Protein AF-A0A3S4GVY4-F1 (afdb_monomer)

Mean predicted aligned error: 14.08 Å

Secondary structure (DSSP, 8-state):
------------------TTS--S--HHHHHHHHHHHHH-HHHHHHHHHHHHHHHHHHHH-SSS-HHHHHHHHHHHHHHHHT-----TTTSS----S--PPPP--S---HHHHHHHHHHHHHHHHHHHHHHHHHHHHHHHHH-----HHHHHHHHHHHHHHHHHTTPPP----HHHHHHHHHHHHHHHHTT-

Organism: Klebsiella pneumoniae (NCBI:txid573)

pLDDT: mean 73.95, std 16.32, range [29.91, 93.12]

Foldseek 3Di:
DDDDDDDDDDDDDDDDPPVVDDDDDDVVVVVVVVVVCVPCVPVVVLVVVLVVQQVVVCVPDVPDRSNVVSVVVSVVVCVVVVDDDDDPCNVDPPDDDQQDQDDCPDDPDPVVCVVCVVVVVVLLVVQLVVQVVLQVVVCVVPVDHDDSVVSSVVLVVVQVVCVRSVHDRDHDDSVVVVVVVVVVVVVVVVVD

Sequence (192 aa):
MVCAHGAPDALYSPGGDDRVRQRPRDPDFLCSGAAFLSRQPLIVGLFVLTLLIVLWAPRVIKAIPAPLIAIVALTLYTATTGQQLPTVGDEGSMSGGLPGFTALTVPLNLTTLQIIWPCALSIAFVGLMESLLTAKLVDDLTHTPSNKSRESAGLGIANILAGCYGGIAGCAMIGQTIVNVEMGRAAAASQR

Structure (mmCIF, N/CA/C/O backbone):
data_AF-A0A3S4GVY4-F1
#
_entry.id   AF-A0A3S4GVY4-F1
#
loop_
_atom_site.group_PDB
_atom_site.id
_atom_site.type_symbol
_atom_site.label_atom_id
_atom_site.label_alt_id
_atom_site.label_comp_id
_atom_site.label_asym_id
_atom_site.label_entity_id
_atom_site.label_seq_id
_atom_site.pdbx_PDB_ins_code
_atom_site.Cartn_x
_atom_site.Cartn_y
_atom_site.Cartn_z
_atom_site.occupancy
_atom_site.B_iso_or_equiv
_atom_site.auth_seq_id
_atom_site.auth_comp_id
_atom_site.auth_asym_id
_atom_site.auth_atom_id
_atom_site.pdbx_PDB_model_num
ATOM 1 N N . MET A 1 1 ? -18.287 4.658 40.851 1.00 32.38 1 MET A N 1
ATOM 2 C CA . MET A 1 1 ? -18.253 5.001 42.290 1.00 32.38 1 MET A CA 1
ATOM 3 C C . MET A 1 1 ? -16.904 4.530 42.820 1.00 32.38 1 MET A C 1
ATOM 5 O O . MET A 1 1 ? -16.690 3.332 42.764 1.00 32.38 1 MET A O 1
ATOM 9 N N . VAL A 1 2 ? -15.919 5.334 43.230 1.00 32.91 2 VAL A N 1
ATOM 10 C CA . VAL A 1 2 ? -15.600 6.790 43.202 1.00 32.91 2 VAL A CA 1
ATOM 11 C C . VAL A 1 2 ? -14.055 6.805 43.035 1.00 32.91 2 VAL A C 1
ATOM 13 O O . VAL A 1 2 ? -13.405 5.917 43.569 1.00 32.91 2 VAL A O 1
ATOM 16 N N . CYS A 1 3 ? -13.424 7.601 42.166 1.00 30.53 3 CYS A N 1
ATOM 17 C CA . CYS A 1 3 ? -13.205 9.040 42.337 1.00 30.53 3 CYS A CA 1
ATOM 18 C C . CYS A 1 3 ? -13.574 9.879 41.111 1.00 30.53 3 CYS A C 1
ATOM 20 O O . CYS A 1 3 ? -12.969 9.768 40.051 1.00 30.53 3 CYS A O 1
ATOM 22 N N . ALA A 1 4 ? -14.498 10.809 41.329 1.00 42.19 4 ALA A N 1
ATOM 23 C CA . ALA A 1 4 ? -14.449 12.130 40.720 1.00 42.19 4 ALA A CA 1
ATOM 24 C C . ALA A 1 4 ? -14.114 13.121 41.848 1.00 42.19 4 ALA A C 1
ATOM 26 O O . ALA A 1 4 ? -14.563 12.889 42.971 1.00 42.19 4 ALA A O 1
ATOM 27 N N . HIS A 1 5 ? -13.359 14.191 41.574 1.00 42.53 5 HIS A N 1
ATOM 28 C CA . HIS A 1 5 ? -13.887 15.568 41.491 1.00 42.53 5 HIS A CA 1
ATOM 29 C C . HIS A 1 5 ? -12.768 16.635 41.575 1.00 42.53 5 HIS A C 1
ATOM 31 O O . HIS A 1 5 ? -11.939 16.585 42.475 1.00 42.53 5 HIS A O 1
ATOM 37 N N . GLY A 1 6 ? -12.825 17.641 40.690 1.00 34.19 6 GLY A N 1
ATOM 38 C CA . GLY A 1 6 ? -12.418 19.024 40.994 1.00 34.19 6 GLY A CA 1
ATOM 39 C C . GLY A 1 6 ? -10.960 19.467 40.782 1.00 34.19 6 GLY A C 1
ATOM 40 O O . GLY A 1 6 ? -10.181 19.457 41.727 1.00 34.19 6 GLY A O 1
ATOM 41 N N . ALA A 1 7 ? -10.660 20.037 39.607 1.00 37.38 7 ALA A N 1
ATOM 42 C CA . ALA A 1 7 ? -10.206 21.437 39.467 1.00 37.38 7 ALA A CA 1
ATOM 43 C C . ALA A 1 7 ? -10.261 21.882 37.976 1.00 37.38 7 ALA A C 1
ATOM 45 O O . ALA A 1 7 ? -10.088 21.019 37.113 1.00 37.38 7 ALA A O 1
ATOM 46 N N . PRO A 1 8 ? -10.536 23.166 37.652 1.00 51.28 8 PRO A N 1
ATOM 47 C CA . PRO A 1 8 ? -10.869 23.605 36.288 1.00 51.28 8 PRO A CA 1
ATOM 48 C C . PRO A 1 8 ? -9.782 24.463 35.597 1.00 51.28 8 PRO A C 1
ATOM 50 O O . PRO A 1 8 ? -8.789 24.843 36.209 1.00 51.28 8 PRO A O 1
ATOM 53 N N . ASP A 1 9 ? -10.034 24.797 34.327 1.00 44.56 9 ASP A N 1
ATOM 54 C CA . ASP A 1 9 ? -9.542 25.972 33.584 1.00 44.56 9 ASP A CA 1
ATOM 55 C C . ASP A 1 9 ? -8.036 26.322 33.632 1.00 44.56 9 ASP A C 1
ATOM 57 O O . ASP A 1 9 ? -7.605 27.291 34.256 1.00 44.56 9 ASP A O 1
ATOM 61 N N . ALA A 1 10 ? -7.253 25.618 32.809 1.00 36.59 10 ALA A N 1
ATOM 62 C CA . ALA A 1 10 ? -6.012 26.130 32.215 1.00 36.59 10 ALA A CA 1
ATOM 63 C C . ALA A 1 10 ? -6.100 25.895 30.694 1.00 36.59 10 ALA A C 1
ATOM 65 O O . ALA A 1 10 ? -5.898 24.787 30.208 1.00 36.59 10 ALA A O 1
ATOM 66 N N . LEU A 1 11 ? -6.679 26.824 29.933 1.00 33.38 11 LEU A N 1
ATOM 67 C CA . LEU A 1 11 ? -6.035 28.043 29.431 1.00 33.38 11 LEU A CA 1
ATOM 68 C C . LEU A 1 11 ? -4.772 27.749 28.602 1.00 33.38 11 LEU A C 1
ATOM 70 O O . LEU A 1 11 ? -3.762 27.267 29.105 1.00 33.38 11 LEU A O 1
ATOM 74 N N . TYR A 1 12 ? -4.869 28.112 27.323 1.00 39.50 12 TYR A N 1
ATOM 75 C CA . TYR A 1 12 ? -3.802 28.249 26.333 1.00 39.50 12 TYR A CA 1
ATOM 76 C C . TYR A 1 12 ? -2.430 28.603 26.941 1.00 39.50 12 TYR A C 1
ATOM 78 O O . TYR A 1 12 ? -2.219 29.727 27.397 1.00 39.50 12 TYR A O 1
ATOM 86 N N . SER A 1 13 ? -1.486 27.658 26.887 1.00 29.91 13 SER A N 1
ATOM 87 C CA . SER A 1 13 ? -0.070 27.892 27.184 1.00 29.91 13 SER A CA 1
ATOM 88 C C . SER A 1 13 ? 0.779 27.419 25.996 1.00 29.91 13 SER A C 1
ATOM 90 O O . SER A 1 13 ? 0.737 26.232 25.660 1.00 29.91 13 SER A O 1
ATOM 92 N N . PRO A 1 14 ? 1.504 28.317 25.305 1.00 48.53 14 PRO A N 1
ATOM 93 C CA . PRO A 1 14 ? 2.294 27.956 24.137 1.00 48.53 14 PRO A CA 1
ATOM 94 C C . PRO A 1 14 ? 3.690 27.450 24.533 1.00 48.53 14 PRO A C 1
ATOM 96 O O . PRO A 1 14 ? 4.516 28.216 25.026 1.00 48.53 14 PRO A O 1
ATOM 99 N N . GLY A 1 15 ? 3.985 26.185 24.223 1.00 41.31 15 GLY A N 1
ATOM 100 C CA . GLY A 1 15 ? 5.350 25.645 24.204 1.00 41.31 15 GLY A CA 1
ATOM 101 C C . GLY A 1 15 ? 5.526 24.297 24.908 1.00 41.31 15 GLY A C 1
ATOM 102 O O . GLY A 1 15 ? 5.076 24.114 26.033 1.00 41.31 15 GLY A O 1
ATOM 103 N N . GLY A 1 16 ? 6.260 23.387 24.255 1.00 43.44 16 GLY A N 1
ATOM 104 C CA . GLY A 1 16 ? 6.837 22.198 24.894 1.00 43.44 16 GLY A CA 1
ATOM 105 C C . GLY A 1 16 ? 6.016 20.907 24.824 1.00 43.44 16 GLY A C 1
ATOM 106 O O . GLY A 1 16 ? 5.776 20.299 25.865 1.00 43.44 16 GLY A O 1
ATOM 107 N N . ASP A 1 17 ? 5.657 20.434 23.623 1.00 41.38 17 ASP A N 1
ATOM 108 C CA . ASP A 1 17 ? 5.243 19.031 23.436 1.00 41.38 17 ASP A CA 1
ATOM 109 C C . ASP A 1 17 ? 6.410 18.142 22.964 1.00 41.38 17 ASP A C 1
ATOM 111 O O . ASP A 1 17 ? 6.451 17.636 21.844 1.00 41.38 17 ASP A O 1
ATOM 115 N N . ASP A 1 18 ? 7.384 17.936 23.852 1.00 43.09 18 ASP A N 1
ATOM 116 C CA . ASP A 1 18 ? 8.487 16.981 23.656 1.00 43.09 18 ASP A CA 1
ATOM 117 C C . ASP A 1 18 ? 8.101 15.531 24.046 1.00 43.09 18 ASP A C 1
ATOM 119 O O . ASP A 1 18 ? 8.955 14.642 24.136 1.00 43.09 18 ASP A O 1
ATOM 123 N N . ARG A 1 19 ? 6.802 15.242 24.251 1.00 46.66 19 ARG A N 1
ATOM 124 C CA . ARG A 1 19 ? 6.282 13.913 24.651 1.00 46.66 19 ARG A CA 1
ATOM 125 C C . ARG A 1 19 ? 6.436 12.825 23.581 1.00 46.66 19 ARG A C 1
ATOM 127 O O . ARG A 1 19 ? 6.205 11.658 23.880 1.00 46.66 19 ARG A O 1
ATOM 134 N N . VAL A 1 20 ? 6.850 13.172 22.362 1.00 44.91 20 VAL A N 1
ATOM 135 C CA . VAL A 1 20 ? 7.023 12.230 21.237 1.00 44.91 20 VAL A CA 1
ATOM 136 C C . VAL A 1 20 ? 8.468 11.692 21.136 1.00 44.91 20 VAL A C 1
ATOM 138 O O . VAL A 1 20 ? 8.781 10.887 20.259 1.00 44.91 20 VAL A O 1
ATOM 141 N N . ARG A 1 21 ? 9.394 12.099 22.024 1.00 54.47 21 ARG A N 1
ATOM 142 C CA . ARG A 1 21 ? 10.835 11.805 21.865 1.00 54.47 21 ARG A CA 1
ATOM 143 C C . ARG A 1 21 ? 11.544 11.330 23.147 1.00 54.47 21 ARG A C 1
ATOM 145 O O . ARG A 1 21 ? 12.467 12.003 23.597 1.00 54.47 21 ARG A O 1
ATOM 152 N N . GLN A 1 22 ? 11.148 10.162 23.694 1.00 44.03 22 GLN A N 1
ATOM 153 C CA . GLN A 1 22 ? 11.872 9.280 24.665 1.00 44.03 22 GLN A CA 1
ATOM 154 C C . GLN A 1 22 ? 10.940 8.134 25.171 1.00 44.03 22 GLN A C 1
ATOM 156 O O . GLN A 1 22 ? 9.760 8.411 25.328 1.00 44.03 22 GLN A O 1
ATOM 161 N N . ARG A 1 23 ? 11.331 6.871 25.473 1.00 42.81 23 ARG A N 1
ATOM 162 C CA . ARG A 1 23 ? 12.513 6.009 25.161 1.00 42.81 23 ARG A CA 1
ATOM 163 C C . ARG A 1 23 ? 12.054 4.547 24.903 1.00 42.81 23 ARG A C 1
ATOM 165 O O . ARG A 1 23 ? 11.006 4.156 25.397 1.00 42.81 23 ARG A O 1
ATOM 172 N N . PRO A 1 24 ? 12.846 3.685 24.223 1.00 50.06 24 PRO A N 1
ATOM 173 C CA . PRO A 1 24 ? 12.504 2.270 24.029 1.00 50.06 24 PRO A CA 1
ATOM 174 C C . PRO A 1 24 ? 13.133 1.331 25.088 1.00 50.06 24 PRO A C 1
ATOM 176 O O . PRO A 1 24 ? 13.709 0.304 24.722 1.00 50.06 24 PRO A O 1
ATOM 179 N N . ARG A 1 25 ? 13.131 1.682 26.389 1.00 56.44 25 ARG A N 1
ATOM 180 C CA . ARG A 1 25 ? 13.709 0.793 27.427 1.00 56.44 25 ARG A CA 1
ATOM 181 C C . ARG A 1 25 ? 13.201 0.988 28.867 1.00 56.44 25 ARG A C 1
ATOM 183 O O . ARG A 1 25 ? 13.945 0.722 29.811 1.00 56.44 25 ARG A O 1
ATOM 190 N N . ASP A 1 26 ? 11.953 1.403 29.041 1.00 54.00 26 ASP A N 1
ATOM 191 C CA . ASP A 1 26 ? 11.390 1.659 30.371 1.00 54.00 26 ASP A CA 1
ATOM 192 C C . ASP A 1 26 ? 10.657 0.396 30.886 1.00 54.00 26 ASP A C 1
ATOM 194 O O . ASP A 1 26 ? 9.841 -0.171 30.150 1.00 54.00 26 ASP A O 1
ATOM 198 N N . PRO A 1 27 ? 10.917 -0.089 32.121 1.00 56.88 27 PRO A N 1
ATOM 199 C CA . PRO A 1 27 ? 10.296 -1.315 32.645 1.00 56.88 27 PRO A CA 1
ATOM 200 C C . PRO A 1 27 ? 8.771 -1.191 32.791 1.00 56.88 27 PRO A C 1
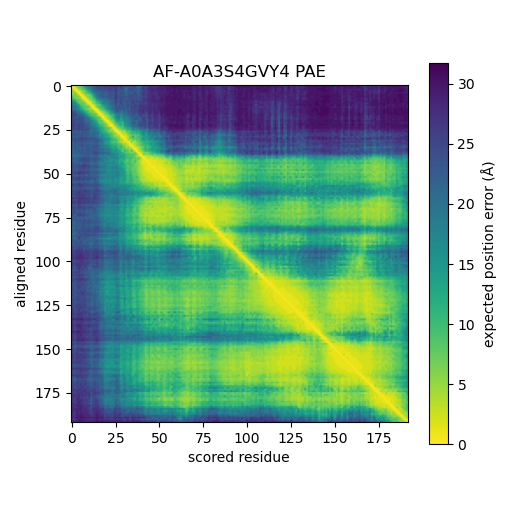ATOM 202 O O . PRO A 1 27 ? 8.057 -2.193 32.724 1.00 56.88 27 PRO A O 1
ATOM 205 N N . ASP A 1 28 ? 8.259 0.036 32.887 1.00 55.31 28 ASP A N 1
ATOM 206 C CA . ASP A 1 28 ? 6.829 0.337 32.896 1.00 55.31 28 ASP A CA 1
ATOM 207 C C . ASP A 1 28 ? 6.135 -0.027 31.575 1.00 55.31 28 ASP A C 1
ATOM 209 O O . ASP A 1 28 ? 4.954 -0.360 31.587 1.00 55.31 28 ASP A O 1
ATOM 213 N N . PHE A 1 29 ? 6.848 -0.063 30.440 1.00 55.50 29 PHE A N 1
ATOM 214 C CA . PHE A 1 29 ? 6.280 -0.535 29.170 1.00 55.50 29 PHE A CA 1
ATOM 215 C C . PHE A 1 29 ? 6.043 -2.053 29.189 1.00 55.50 29 PHE A C 1
ATOM 217 O O . PHE A 1 29 ? 5.022 -2.530 28.695 1.00 55.50 29 PHE A O 1
ATOM 224 N N . LEU A 1 30 ? 6.940 -2.817 29.824 1.00 54.31 30 LEU A N 1
ATOM 225 C CA . LEU A 1 30 ? 6.757 -4.256 30.042 1.00 54.31 30 LEU A CA 1
ATOM 226 C C . LEU A 1 30 ? 5.647 -4.527 31.067 1.00 54.31 30 LEU A C 1
ATOM 228 O O . LEU A 1 30 ? 4.814 -5.400 30.835 1.00 54.31 30 LEU A O 1
ATOM 232 N N . CYS A 1 31 ? 5.575 -3.746 32.150 1.00 47.38 31 CYS A N 1
ATOM 233 C CA . CYS A 1 31 ? 4.475 -3.818 33.117 1.00 47.38 31 CYS A CA 1
ATOM 234 C C . CYS A 1 31 ? 3.119 -3.433 32.500 1.00 47.38 31 CYS A C 1
ATOM 236 O O . CYS A 1 31 ? 2.121 -4.099 32.759 1.00 47.38 31 CYS A O 1
ATOM 238 N N . SER A 1 32 ? 3.072 -2.407 31.647 1.00 54.78 32 SER A N 1
ATOM 239 C CA . SER A 1 32 ? 1.855 -1.975 30.948 1.00 54.78 32 SER A CA 1
ATOM 240 C C . SER A 1 32 ? 1.426 -2.984 29.876 1.00 54.78 32 SER A C 1
ATOM 242 O O . SER A 1 32 ? 0.250 -3.333 29.797 1.00 54.78 32 SER A O 1
ATOM 244 N N . GLY A 1 33 ? 2.375 -3.564 29.132 1.00 56.09 33 GLY A N 1
ATOM 245 C CA . GLY A 1 33 ? 2.117 -4.685 28.222 1.00 56.09 33 GLY A CA 1
ATOM 246 C C . GLY A 1 33 ? 1.598 -5.932 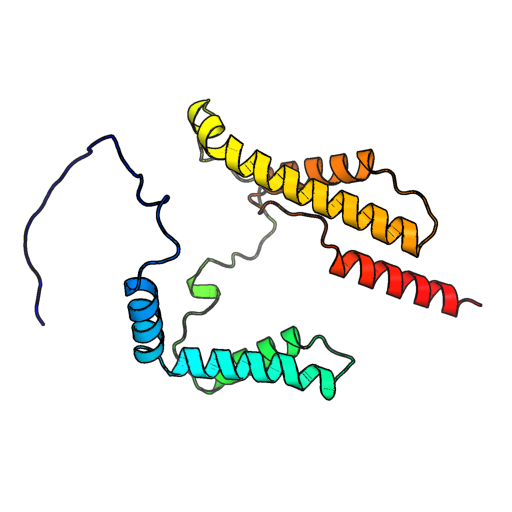28.948 1.00 56.09 33 GLY A C 1
ATOM 247 O O . GLY A 1 33 ? 0.624 -6.540 28.510 1.00 56.09 33 GLY A O 1
ATOM 248 N N . ALA A 1 34 ? 2.172 -6.276 30.105 1.00 53.78 34 ALA A N 1
ATOM 249 C CA . ALA A 1 34 ? 1.684 -7.363 30.957 1.00 53.78 34 ALA A CA 1
ATOM 250 C C . ALA A 1 34 ? 0.295 -7.063 31.561 1.00 53.78 34 ALA A C 1
ATOM 252 O O . ALA A 1 34 ? -0.552 -7.953 31.648 1.00 53.78 34 ALA A O 1
ATOM 253 N N . ALA A 1 35 ? 0.019 -5.808 31.926 1.00 54.00 35 ALA A N 1
ATOM 254 C CA . ALA A 1 35 ? -1.295 -5.371 32.391 1.00 54.00 35 ALA A CA 1
ATOM 255 C C . ALA A 1 35 ? -2.347 -5.399 31.268 1.00 54.00 35 ALA A C 1
ATOM 257 O O . ALA A 1 35 ? -3.488 -5.786 31.519 1.00 54.00 35 ALA A O 1
ATOM 258 N N . PHE A 1 36 ? -1.970 -5.065 30.030 1.00 57.78 36 PHE A N 1
ATOM 259 C CA . PHE A 1 36 ? -2.816 -5.207 28.842 1.00 57.78 36 PHE A CA 1
ATOM 260 C C . PHE A 1 36 ? -3.123 -6.685 28.549 1.00 57.78 36 PHE A C 1
ATOM 262 O O . PHE A 1 36 ? -4.292 -7.039 28.389 1.00 57.78 36 PHE A O 1
ATOM 269 N N . LEU A 1 37 ? -2.110 -7.566 28.612 1.00 56.06 37 LEU A N 1
ATOM 270 C CA . LEU A 1 37 ? -2.292 -9.026 28.555 1.00 56.06 37 LEU A CA 1
ATOM 271 C C . LEU A 1 37 ? -3.295 -9.531 29.609 1.00 56.06 37 LEU A C 1
ATOM 273 O O . LEU A 1 37 ? -4.097 -10.418 29.324 1.00 56.06 37 LEU A O 1
ATOM 277 N N . SER A 1 38 ? -3.244 -8.971 30.819 1.00 52.19 38 SER A N 1
ATOM 278 C CA . SER A 1 38 ? -4.090 -9.370 31.951 1.00 52.19 38 SER A CA 1
ATOM 279 C C . SER A 1 38 ? -5.520 -8.804 31.880 1.00 52.19 38 SER A C 1
ATOM 281 O O . SER A 1 38 ? -6.464 -9.434 32.353 1.00 52.19 38 SER A O 1
ATOM 283 N N . ARG A 1 39 ? -5.720 -7.629 31.263 1.00 57.25 39 ARG A N 1
ATOM 284 C CA . ARG A 1 39 ? -7.028 -6.945 31.223 1.00 57.25 39 ARG A CA 1
ATOM 285 C C . ARG A 1 39 ? -8.031 -7.528 30.227 1.00 57.25 39 ARG A C 1
ATOM 287 O O . ARG A 1 39 ? -9.228 -7.422 30.486 1.00 57.25 39 ARG A O 1
ATOM 294 N N . GLN A 1 40 ? -7.590 -8.102 29.105 1.00 66.25 40 GLN A N 1
ATOM 295 C CA . GLN A 1 40 ? -8.483 -8.649 28.069 1.00 66.25 40 GLN A CA 1
ATOM 296 C C . GLN A 1 40 ? -7.939 -9.971 27.487 1.00 66.25 40 GLN A C 1
ATOM 298 O O . GLN A 1 40 ? -7.508 -10.013 26.331 1.00 66.25 40 GLN A O 1
ATOM 303 N N . PRO A 1 41 ? -7.994 -11.087 28.248 1.00 74.50 41 PRO A N 1
ATOM 304 C CA . PRO A 1 41 ? -7.422 -12.374 27.828 1.00 74.50 41 PRO A CA 1
ATOM 305 C C . PRO A 1 41 ? -8.033 -12.920 26.527 1.00 74.50 41 PRO A C 1
ATOM 307 O O . PRO A 1 41 ? -7.383 -13.671 25.804 1.00 74.50 41 PRO A O 1
ATOM 310 N N . LEU A 1 42 ? -9.262 -12.510 26.194 1.00 76.88 42 LEU A N 1
ATOM 311 C CA . LEU A 1 42 ? -9.960 -12.905 24.972 1.00 76.88 42 LEU A CA 1
ATOM 312 C C . LEU A 1 42 ? -9.278 -12.368 23.703 1.00 76.88 42 LEU A C 1
ATOM 314 O O . LEU A 1 42 ? -9.126 -13.115 22.740 1.00 76.88 42 LEU A O 1
ATOM 318 N N . ILE A 1 43 ? -8.809 -11.113 23.709 1.00 79.75 43 ILE A N 1
ATOM 319 C CA . ILE A 1 43 ? -8.123 -10.508 22.552 1.00 79.75 43 ILE A CA 1
ATOM 320 C C . ILE A 1 43 ? -6.772 -11.191 22.325 1.00 79.75 43 ILE A C 1
ATOM 322 O O . ILE A 1 43 ? -6.434 -11.533 21.194 1.00 79.75 43 ILE A O 1
ATOM 326 N N . VAL A 1 44 ? -6.030 -11.467 23.403 1.00 81.81 44 VAL A N 1
ATOM 327 C CA . VAL A 1 44 ? -4.764 -12.215 23.338 1.00 81.81 44 VAL A CA 1
ATOM 328 C C . VAL A 1 44 ? -5.002 -13.636 22.812 1.00 81.81 44 VAL A C 1
ATOM 330 O O . VAL A 1 44 ? -4.275 -14.093 21.932 1.00 81.81 44 VAL A O 1
ATOM 333 N N . GLY A 1 45 ? -6.056 -14.311 23.285 1.00 83.94 45 GLY A N 1
ATOM 334 C CA . GLY A 1 45 ? -6.465 -15.627 22.791 1.00 83.94 45 GLY A CA 1
ATOM 335 C C . GLY A 1 45 ? -6.795 -15.628 21.295 1.00 83.94 45 GLY A C 1
ATOM 336 O O . GLY A 1 45 ? -6.286 -16.476 20.562 1.00 83.94 45 GLY A O 1
ATOM 337 N N . LEU A 1 46 ? -7.574 -14.651 20.818 1.00 82.50 46 LEU A N 1
ATOM 338 C CA . LEU A 1 46 ? -7.891 -14.504 19.392 1.00 82.50 46 LEU A CA 1
ATOM 339 C C . LEU A 1 46 ? -6.662 -14.154 18.548 1.00 82.50 46 LEU A C 1
ATOM 341 O O . LEU A 1 46 ? -6.519 -14.680 17.445 1.00 82.50 46 LEU A O 1
ATOM 345 N N . PHE A 1 47 ? -5.754 -13.318 19.051 1.00 85.19 47 PHE A N 1
ATOM 346 C CA . PHE A 1 47 ? -4.508 -12.982 18.361 1.00 85.19 47 PHE A CA 1
ATOM 347 C C . PHE A 1 47 ? -3.615 -14.219 18.179 1.00 85.19 47 PHE A C 1
ATOM 349 O O . PHE A 1 47 ? -3.179 -14.511 17.064 1.00 85.19 47 PHE A O 1
ATOM 356 N N . VAL A 1 48 ? -3.408 -15.000 19.246 1.00 87.75 48 VAL A N 1
ATOM 357 C CA . VAL A 1 48 ? -2.640 -16.256 19.197 1.00 87.75 48 VAL A CA 1
ATOM 358 C C . VAL A 1 48 ? -3.312 -17.282 18.278 1.00 87.75 48 VAL A C 1
ATOM 360 O O . VAL A 1 48 ? -2.627 -17.913 17.474 1.00 87.75 48 VAL A O 1
ATOM 363 N N . LEU A 1 49 ? -4.643 -17.410 18.330 1.00 85.56 49 LEU A N 1
ATOM 364 C CA . LEU A 1 49 ? -5.410 -18.278 17.430 1.00 85.56 49 LEU A CA 1
ATOM 365 C C . LEU A 1 49 ? -5.245 -17.866 15.959 1.00 85.56 49 LEU A C 1
ATOM 367 O O . LEU A 1 49 ? -4.989 -18.713 15.107 1.00 85.56 49 LEU A O 1
ATOM 371 N N . THR A 1 50 ? -5.334 -16.568 15.663 1.00 85.94 50 THR A N 1
ATOM 372 C CA . THR A 1 50 ? -5.160 -16.018 14.308 1.00 85.94 50 THR A CA 1
ATOM 373 C C . THR A 1 50 ? -3.756 -16.304 13.780 1.00 85.94 50 THR A C 1
ATOM 375 O O . THR A 1 50 ? -3.600 -16.774 12.654 1.00 85.94 50 THR A O 1
ATOM 378 N N . LEU A 1 51 ? -2.729 -16.096 14.609 1.00 86.94 51 LEU A N 1
ATOM 379 C CA . LEU A 1 51 ? -1.335 -16.383 14.271 1.00 86.94 51 LEU A CA 1
ATOM 380 C C . LEU A 1 51 ? -1.126 -17.886 14.005 1.00 86.94 51 LEU A C 1
ATOM 382 O O . LEU A 1 51 ? -0.491 -18.256 13.016 1.00 86.94 51 LEU A O 1
ATOM 386 N N . LEU A 1 52 ? -1.726 -18.757 14.822 1.00 87.69 52 LEU A N 1
ATOM 387 C CA . LEU A 1 52 ? -1.696 -20.209 14.627 1.00 87.69 52 LEU A CA 1
ATOM 388 C C . LEU A 1 52 ? -2.364 -20.616 13.303 1.00 87.69 52 LEU A C 1
ATOM 390 O O . LEU A 1 52 ? -1.783 -21.400 12.552 1.00 87.69 52 LEU A O 1
ATOM 394 N N . ILE A 1 53 ? -3.523 -20.036 12.964 1.00 84.06 53 ILE A N 1
ATOM 395 C CA . ILE A 1 53 ? -4.192 -20.257 11.671 1.00 84.06 53 ILE A CA 1
ATOM 396 C C . ILE A 1 53 ? -3.288 -19.814 10.513 1.00 84.06 53 ILE A C 1
ATOM 398 O O . ILE A 1 53 ? -3.070 -20.599 9.592 1.00 84.06 53 ILE A O 1
ATOM 402 N N . VAL A 1 54 ? -2.701 -18.611 10.563 1.00 85.88 54 VAL A N 1
ATOM 403 C CA . VAL A 1 54 ? -1.825 -18.090 9.493 1.00 85.88 54 VAL A CA 1
ATOM 404 C C . VAL A 1 54 ? -0.580 -18.962 9.277 1.00 85.88 54 VAL A C 1
ATOM 406 O O . VAL A 1 54 ? -0.160 -19.139 8.135 1.00 85.88 54 VAL A O 1
ATOM 409 N N . LEU A 1 55 ? -0.003 -19.548 10.333 1.00 85.38 55 LEU A N 1
ATOM 410 C CA . LEU A 1 55 ? 1.168 -20.433 10.221 1.00 85.38 55 LEU A CA 1
ATOM 411 C C . LEU A 1 55 ? 0.829 -21.881 9.826 1.00 85.38 55 LEU A C 1
ATOM 413 O O . LEU A 1 55 ? 1.685 -22.585 9.276 1.00 85.38 55 LEU A O 1
ATOM 417 N N . TRP A 1 56 ? -0.383 -22.355 10.124 1.00 83.81 56 TRP A N 1
ATOM 418 C CA . TRP A 1 56 ? -0.782 -23.749 9.897 1.00 83.81 56 TRP A CA 1
ATOM 419 C C . TRP A 1 56 ? -1.557 -23.948 8.587 1.00 83.81 56 TRP A C 1
ATOM 421 O O . TRP A 1 56 ? -1.258 -24.880 7.839 1.00 83.81 56 TRP A O 1
ATOM 431 N N . ALA A 1 57 ? -2.461 -23.026 8.236 1.00 80.75 57 ALA A N 1
ATOM 432 C CA . ALA A 1 57 ? -3.231 -23.050 6.990 1.00 80.75 57 ALA A CA 1
ATOM 433 C C . ALA A 1 57 ? -2.394 -23.251 5.703 1.00 80.75 57 ALA A C 1
ATOM 435 O O . ALA A 1 57 ? -2.775 -24.119 4.914 1.00 80.75 57 ALA A O 1
ATOM 436 N N . PRO A 1 58 ? -1.243 -22.572 5.473 1.00 77.69 58 PRO A N 1
ATOM 437 C CA . PRO A 1 58 ? -0.477 -22.739 4.232 1.00 77.69 58 PRO A CA 1
ATOM 438 C C . PRO A 1 58 ? 0.193 -24.117 4.099 1.00 77.69 58 PRO A C 1
ATOM 440 O O . PRO A 1 58 ? 0.666 -24.466 3.017 1.00 77.69 58 PRO A O 1
ATOM 443 N N . ARG A 1 59 ? 0.234 -24.930 5.169 1.00 77.06 59 ARG A N 1
ATOM 444 C CA . ARG A 1 59 ? 0.686 -26.330 5.081 1.00 77.06 59 ARG A CA 1
ATOM 445 C C . ARG A 1 59 ? -0.387 -27.276 4.544 1.00 77.06 59 ARG A C 1
ATOM 447 O O . ARG A 1 59 ? -0.027 -28.309 3.987 1.00 77.06 59 ARG A O 1
ATOM 454 N N . VAL A 1 60 ? -1.665 -26.926 4.689 1.00 76.94 60 VAL A N 1
ATOM 455 C CA . VAL A 1 60 ? -2.806 -27.753 4.257 1.00 76.94 60 VAL A CA 1
ATOM 456 C C . VAL A 1 60 ? -3.399 -27.239 2.942 1.00 76.94 60 VAL A C 1
ATOM 458 O O . VAL A 1 60 ? -3.729 -28.033 2.065 1.00 76.94 60 VAL A O 1
ATOM 461 N N . ILE A 1 61 ? -3.491 -25.917 2.767 1.00 71.44 61 ILE A N 1
ATOM 462 C CA . ILE A 1 61 ? -4.110 -25.271 1.603 1.00 71.44 61 ILE A CA 1
ATOM 463 C C . ILE A 1 61 ? -3.077 -24.363 0.928 1.00 71.44 61 ILE A C 1
ATOM 465 O O . ILE A 1 61 ? -2.725 -23.311 1.451 1.00 71.44 61 ILE A O 1
ATOM 469 N N . LYS A 1 62 ? -2.605 -24.762 -0.260 1.00 71.81 62 LYS A N 1
ATOM 470 C CA . LYS A 1 62 ? -1.617 -24.000 -1.056 1.00 71.81 62 LYS A CA 1
ATOM 471 C C . LYS A 1 62 ? -2.230 -23.034 -2.076 1.00 71.81 62 LYS A C 1
ATOM 473 O O . LYS A 1 62 ? -1.517 -22.195 -2.609 1.00 71.81 62 LYS A O 1
ATOM 478 N N . ALA A 1 63 ? -3.526 -23.162 -2.367 1.00 76.25 63 ALA A N 1
ATOM 479 C CA . ALA A 1 63 ? -4.201 -22.399 -3.422 1.00 76.25 63 ALA A CA 1
ATOM 480 C C . ALA A 1 63 ? -4.771 -21.042 -2.964 1.00 76.25 63 ALA A C 1
ATOM 482 O O . ALA A 1 63 ? -5.116 -20.216 -3.802 1.00 76.25 63 ALA A O 1
ATOM 483 N N . ILE A 1 64 ? -4.904 -20.814 -1.652 1.00 79.81 64 ILE A N 1
ATOM 484 C CA . ILE A 1 64 ? -5.567 -19.634 -1.078 1.00 79.81 64 ILE A CA 1
ATOM 485 C C . ILE A 1 64 ? -4.589 -18.934 -0.121 1.00 79.81 64 ILE A C 1
ATOM 487 O O . ILE A 1 64 ? -3.981 -19.619 0.706 1.00 79.81 64 ILE A O 1
A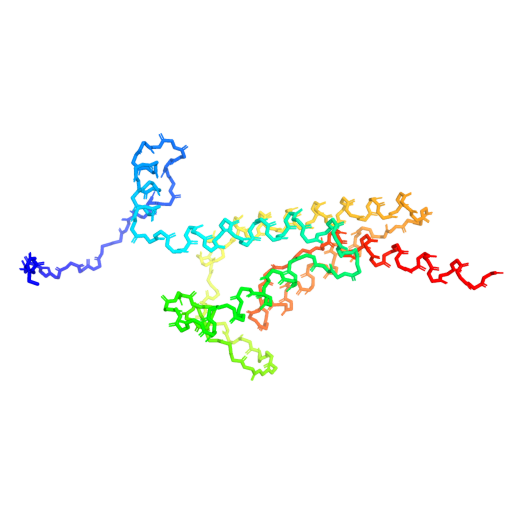TOM 491 N N . PRO A 1 65 ? -4.437 -17.595 -0.172 1.00 81.19 65 PRO A N 1
ATOM 492 C CA . PRO A 1 65 ? -3.599 -16.865 0.775 1.00 81.19 65 PRO A CA 1
ATOM 493 C C . PRO A 1 65 ? -4.039 -17.093 2.228 1.00 81.19 65 PRO A C 1
ATOM 495 O O . PRO A 1 65 ? 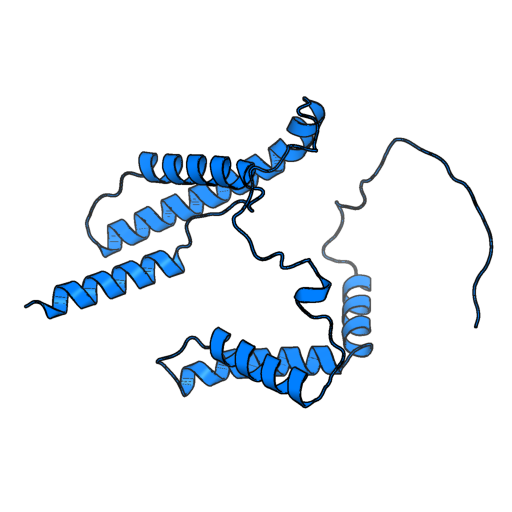-5.179 -16.808 2.596 1.00 81.19 65 PRO A O 1
ATOM 498 N N . ALA A 1 66 ? -3.113 -17.541 3.081 1.00 83.19 66 ALA A N 1
ATOM 499 C CA . ALA A 1 66 ? -3.378 -17.789 4.500 1.00 83.19 66 ALA A CA 1
ATOM 500 C C . ALA A 1 66 ? -4.006 -16.597 5.267 1.00 83.19 66 ALA A C 1
ATOM 502 O O . ALA A 1 66 ? -4.892 -16.849 6.088 1.00 83.19 66 ALA A O 1
ATOM 503 N N . PRO A 1 67 ? -3.655 -15.316 4.996 1.00 85.19 67 PRO A N 1
ATOM 504 C CA . PRO A 1 67 ? -4.320 -14.176 5.634 1.00 85.19 67 PRO A CA 1
ATOM 505 C C . PRO A 1 67 ? -5.825 -14.093 5.341 1.00 85.19 67 PRO A C 1
ATOM 507 O O . PRO A 1 67 ? -6.593 -13.726 6.224 1.00 85.19 67 PRO A O 1
ATOM 510 N N . LEU A 1 68 ? -6.265 -14.480 4.137 1.00 86.62 68 LEU A N 1
ATOM 511 C CA . LEU A 1 68 ? -7.682 -14.462 3.759 1.00 86.62 68 LEU A CA 1
ATOM 512 C C . LEU A 1 68 ? -8.471 -15.501 4.565 1.00 86.62 68 LEU A C 1
ATOM 514 O O . LEU A 1 68 ? -9.531 -15.187 5.102 1.00 86.62 68 LEU A O 1
ATOM 518 N N . ILE A 1 69 ? -7.917 -16.710 4.712 1.00 86.75 69 ILE A N 1
ATOM 519 C CA . ILE A 1 69 ? -8.500 -17.776 5.543 1.00 86.75 69 ILE A CA 1
ATOM 520 C C . ILE A 1 69 ? -8.634 -17.302 6.996 1.00 86.75 69 ILE A C 1
ATOM 522 O O . ILE A 1 69 ? -9.688 -17.477 7.605 1.00 86.75 69 ILE A O 1
ATOM 526 N N . ALA A 1 70 ? -7.585 -16.677 7.537 1.00 85.56 70 ALA A N 1
ATOM 527 C CA . ALA A 1 70 ? -7.567 -16.192 8.912 1.00 85.56 70 ALA A CA 1
ATOM 528 C C . ALA A 1 70 ? -8.621 -15.103 9.166 1.00 85.56 70 ALA A C 1
ATOM 530 O O . ALA A 1 70 ? -9.363 -15.208 10.140 1.00 85.56 70 ALA A O 1
ATOM 531 N N . ILE A 1 71 ? -8.743 -14.112 8.272 1.00 88.44 71 ILE A N 1
ATOM 532 C CA . ILE A 1 71 ? -9.762 -13.053 8.377 1.00 88.44 71 ILE A CA 1
ATOM 533 C C . ILE A 1 71 ? -11.170 -13.660 8.343 1.00 88.44 71 ILE A C 1
ATOM 535 O O . ILE A 1 71 ? -11.950 -13.427 9.261 1.00 88.44 71 ILE A O 1
ATOM 539 N N . VAL A 1 72 ? -11.487 -14.488 7.340 1.00 90.00 72 VAL A N 1
ATOM 540 C CA . VAL A 1 72 ? -12.832 -15.076 7.190 1.00 90.00 72 VAL A CA 1
ATOM 541 C C . VAL A 1 72 ? -13.205 -15.951 8.391 1.00 90.00 72 VAL A C 1
ATOM 543 O O . VAL A 1 72 ? -14.314 -15.833 8.911 1.00 90.00 72 VAL A O 1
ATOM 546 N N . ALA A 1 73 ? -12.284 -16.794 8.869 1.00 87.62 73 ALA A N 1
ATOM 547 C CA . ALA A 1 73 ? -12.521 -17.647 10.032 1.00 87.62 73 ALA A CA 1
ATOM 548 C C . ALA A 1 73 ? -12.745 -16.831 11.316 1.00 87.62 73 ALA A C 1
ATOM 550 O O . ALA A 1 73 ? -13.655 -17.137 12.089 1.00 87.62 73 ALA A O 1
ATOM 551 N N . LEU A 1 74 ? -11.951 -15.776 11.530 1.00 87.06 74 LEU A N 1
ATOM 552 C CA . LEU A 1 74 ? -12.054 -14.925 12.713 1.00 87.06 74 LEU A CA 1
ATOM 553 C C . LEU A 1 74 ? -13.341 -14.092 12.703 1.00 87.06 74 LEU A C 1
ATOM 555 O O . LEU A 1 74 ? -14.041 -14.058 13.711 1.00 87.06 74 LEU A O 1
ATOM 559 N N . THR A 1 75 ? -13.689 -13.481 11.565 1.00 88.50 75 THR A N 1
ATOM 560 C CA . THR A 1 75 ? -14.936 -12.721 11.395 1.00 88.50 75 THR A CA 1
ATOM 561 C C . THR A 1 75 ? -16.165 -13.608 11.579 1.00 88.50 75 THR A C 1
ATOM 563 O O . THR A 1 75 ? -17.118 -13.194 12.233 1.00 88.50 75 THR A O 1
ATOM 566 N N . LEU A 1 76 ? -16.153 -14.844 11.065 1.00 89.19 76 LEU A N 1
ATOM 567 C CA . LEU A 1 76 ? -17.249 -15.788 11.292 1.00 89.19 76 LEU A CA 1
ATOM 568 C C . LEU A 1 76 ? -17.369 -16.164 12.779 1.00 89.19 76 LEU A C 1
ATOM 570 O O . LEU A 1 76 ? -18.476 -16.200 13.320 1.00 89.19 76 LEU A O 1
ATOM 574 N N . TYR A 1 77 ? -16.243 -16.402 13.457 1.00 86.81 77 TYR A N 1
ATOM 575 C CA . TYR A 1 77 ? -16.217 -16.714 14.886 1.00 86.81 77 TYR A CA 1
ATOM 576 C C . TYR A 1 77 ? -16.747 -15.557 15.750 1.00 86.81 77 TYR A C 1
ATOM 578 O O . TYR A 1 77 ? -17.601 -15.779 16.611 1.00 86.81 77 TYR A O 1
ATOM 586 N N . THR A 1 78 ? -16.294 -14.319 15.525 1.00 87.19 78 THR A N 1
ATOM 587 C CA . THR A 1 78 ? -16.761 -13.162 16.308 1.00 87.19 78 THR A CA 1
ATOM 588 C C . THR A 1 78 ? -18.227 -12.838 16.023 1.00 87.19 78 THR A C 1
ATOM 590 O O . THR A 1 78 ? -18.974 -12.596 16.971 1.00 87.19 78 THR A O 1
ATOM 593 N N . ALA A 1 79 ? -18.668 -12.933 14.762 1.00 85.88 79 ALA A N 1
ATOM 594 C CA . ALA A 1 79 ? -20.063 -12.718 14.374 1.00 85.88 79 ALA A CA 1
ATOM 595 C C . ALA A 1 79 ? -21.027 -13.761 14.971 1.00 85.88 79 ALA A C 1
ATOM 597 O O . ALA A 1 79 ? -22.097 -13.397 15.450 1.00 85.88 79 ALA A O 1
ATOM 598 N N . THR A 1 80 ? -20.657 -15.048 14.984 1.00 86.81 80 THR A N 1
ATOM 599 C CA . THR A 1 80 ? -21.505 -16.118 15.558 1.00 86.81 80 THR A CA 1
ATOM 600 C C . THR A 1 80 ? -21.504 -16.136 17.086 1.00 86.81 80 THR A C 1
ATOM 602 O O . THR A 1 80 ? -22.511 -16.497 17.689 1.00 86.81 80 THR A O 1
ATOM 605 N N . THR A 1 81 ? -20.402 -15.724 17.721 1.00 81.62 81 THR A N 1
ATOM 606 C CA . THR A 1 81 ? -20.267 -15.711 19.190 1.00 81.62 81 THR A CA 1
ATOM 607 C C . THR A 1 81 ? -20.740 -14.386 19.816 1.00 81.62 81 THR A C 1
ATOM 609 O O . THR A 1 81 ? -20.826 -14.285 21.037 1.00 81.62 81 THR A O 1
ATOM 612 N N . GLY A 1 82 ? -21.043 -13.356 19.012 1.00 76.88 82 GLY A N 1
ATOM 613 C CA . GLY A 1 82 ? -21.544 -12.058 19.491 1.00 76.88 82 GLY A CA 1
ATOM 614 C C . GLY A 1 82 ? -20.561 -11.295 20.391 1.00 76.88 82 GLY A C 1
ATOM 615 O O . GLY A 1 82 ? -20.977 -10.511 21.244 1.00 76.88 82 GLY A O 1
ATOM 616 N N . GLN A 1 83 ? -19.261 -11.562 20.248 1.00 75.50 83 GLN A N 1
ATOM 617 C CA . GLN A 1 83 ? -18.225 -11.016 21.125 1.00 75.50 83 GLN A CA 1
ATOM 618 C C . GLN A 1 83 ? -17.967 -9.536 20.816 1.00 75.50 83 GLN A C 1
ATOM 620 O O . GLN A 1 83 ? -17.653 -9.178 19.683 1.00 75.50 83 GLN A O 1
ATOM 625 N N . GLN A 1 84 ? -18.052 -8.690 21.845 1.00 69.44 84 GLN A N 1
ATOM 626 C CA . GLN A 1 84 ? -17.811 -7.247 21.756 1.00 69.44 84 GLN A CA 1
ATOM 627 C C . GLN A 1 84 ? -16.299 -6.960 21.726 1.00 69.44 84 GLN A C 1
ATOM 629 O O . GLN A 1 84 ? -15.684 -6.691 22.760 1.00 69.44 84 GLN A O 1
ATOM 634 N N . LEU A 1 85 ? -15.690 -7.065 20.543 1.00 77.31 85 LEU A N 1
ATOM 635 C CA . LEU A 1 85 ? -14.326 -6.601 20.270 1.00 77.31 85 LEU A CA 1
ATOM 636 C C . LEU A 1 85 ? -14.383 -5.290 19.475 1.00 77.31 85 LEU A C 1
ATOM 638 O O . LEU A 1 85 ? -15.299 -5.144 18.667 1.00 77.31 85 LEU A O 1
ATOM 642 N N . PRO A 1 86 ? -13.388 -4.393 19.617 1.00 78.06 86 PRO A N 1
ATOM 643 C CA . PRO A 1 86 ? -13.200 -3.288 18.682 1.00 78.06 86 PRO A CA 1
ATOM 644 C C . PRO A 1 86 ? -13.093 -3.824 17.251 1.00 78.06 86 PRO A C 1
ATOM 646 O O . PRO A 1 86 ? -12.272 -4.702 16.964 1.00 78.06 86 PRO A O 1
ATOM 649 N N . THR A 1 87 ? -13.946 -3.326 16.364 1.00 83.31 87 THR A N 1
ATOM 650 C CA . THR A 1 87 ? -13.990 -3.702 14.953 1.00 83.31 87 THR A CA 1
ATOM 651 C C . THR A 1 87 ? -13.388 -2.604 14.083 1.00 83.31 87 THR A C 1
ATOM 653 O O . THR A 1 87 ? -13.251 -1.455 14.490 1.00 83.31 87 THR A O 1
ATOM 656 N N . VAL A 1 88 ? -13.066 -2.936 12.83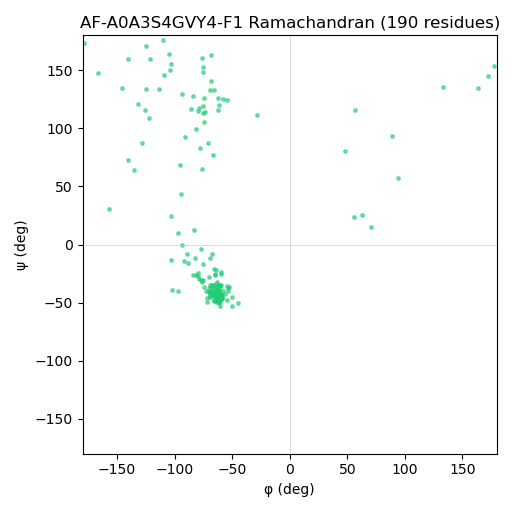1 1.00 82.19 88 VAL A N 1
ATOM 657 C CA . VAL A 1 88 ? -12.537 -1.955 11.866 1.00 82.19 88 VAL A CA 1
ATOM 658 C C . VAL A 1 88 ? -13.521 -0.797 11.614 1.00 82.19 88 VAL A C 1
ATOM 660 O O . VAL A 1 88 ? -13.086 0.300 11.284 1.00 82.19 88 VAL A O 1
ATOM 663 N N . GLY A 1 89 ? -14.830 -1.013 11.807 1.00 78.00 89 GLY A N 1
ATOM 664 C CA . GLY A 1 89 ? -15.845 0.037 11.679 1.00 78.00 89 GLY A CA 1
ATOM 665 C C . GLY A 1 89 ? -15.893 1.025 12.851 1.00 78.00 89 GLY A C 1
ATOM 666 O O . GLY A 1 89 ? -16.452 2.107 12.694 1.00 78.00 89 GLY A O 1
ATOM 667 N N . ASP A 1 90 ? -15.297 0.681 13.997 1.00 81.50 90 ASP A N 1
ATOM 668 C CA . ASP A 1 90 ? -15.212 1.564 15.168 1.00 81.50 90 ASP A CA 1
ATOM 669 C C . ASP A 1 90 ? -14.018 2.534 15.063 1.00 81.50 90 ASP A C 1
ATOM 671 O O . ASP A 1 90 ? -14.063 3.642 15.594 1.00 81.50 90 ASP A O 1
ATOM 675 N N . GLU A 1 91 ? -12.971 2.144 14.326 1.00 80.38 91 GLU A N 1
ATOM 676 C CA . GLU A 1 91 ? -11.749 2.936 14.096 1.00 80.38 91 GLU A CA 1
ATOM 677 C C . GLU A 1 91 ? -11.894 3.978 12.966 1.00 80.38 91 GLU A C 1
ATOM 679 O O . GLU A 1 91 ? -11.040 4.853 12.806 1.00 80.38 91 GLU A O 1
ATOM 684 N N . GLY A 1 92 ? -12.960 3.918 12.160 1.00 74.62 92 GLY A N 1
ATOM 685 C CA . GLY A 1 92 ? -13.192 4.896 11.098 1.00 74.62 92 GLY A CA 1
ATOM 686 C C . GLY A 1 92 ? -14.429 4.632 10.243 1.00 74.62 92 GLY A C 1
ATOM 687 O O . GLY A 1 92 ? -14.867 3.499 10.053 1.00 74.62 92 GLY A O 1
ATOM 688 N N . SER A 1 93 ? -14.990 5.698 9.669 1.00 71.81 93 SER A N 1
ATOM 689 C CA . SER A 1 93 ? -16.135 5.591 8.767 1.00 71.81 93 SER A CA 1
ATOM 690 C C . SER A 1 93 ? -15.723 5.037 7.397 1.00 71.81 93 SER A C 1
ATOM 692 O O . SER A 1 93 ? -15.191 5.752 6.545 1.00 71.81 93 SER A O 1
ATOM 694 N N . MET A 1 94 ? -16.058 3.770 7.131 1.00 69.31 94 MET A N 1
ATOM 695 C CA . MET A 1 94 ? -16.090 3.215 5.770 1.00 69.31 94 MET A CA 1
ATOM 696 C C . MET A 1 94 ? -17.217 3.875 4.949 1.00 69.31 94 MET A C 1
ATOM 698 O O . MET A 1 94 ? -18.283 3.300 4.731 1.00 69.31 94 MET A O 1
ATOM 702 N N . SER A 1 95 ? -16.988 5.104 4.482 1.00 64.81 95 SER A N 1
ATOM 703 C CA . SER A 1 95 ? -17.859 5.755 3.503 1.00 64.81 95 SER A CA 1
ATOM 704 C C . SER A 1 95 ? -17.615 5.154 2.117 1.00 64.81 95 SER A C 1
ATOM 706 O O . SER A 1 95 ? -16.534 5.300 1.546 1.00 64.81 95 SER A O 1
ATOM 708 N N . GLY A 1 96 ? -18.614 4.459 1.573 1.00 66.44 96 GLY A N 1
ATOM 709 C CA . GLY A 1 96 ? -18.573 3.940 0.207 1.00 66.44 96 GLY A CA 1
ATOM 710 C C . GLY A 1 96 ? -18.885 5.035 -0.813 1.00 66.44 96 GLY A C 1
ATOM 711 O O . GLY A 1 96 ? -19.994 5.563 -0.832 1.00 66.44 96 GLY A O 1
ATOM 712 N N . GLY A 1 97 ? -17.935 5.350 -1.692 1.00 73.56 97 GLY A N 1
ATOM 713 C CA . GLY A 1 97 ? -18.114 6.322 -2.772 1.00 73.56 97 GLY A CA 1
ATOM 714 C C . GLY A 1 97 ? -16.860 6.457 -3.634 1.00 73.56 97 GLY A C 1
ATOM 715 O O . GLY A 1 97 ? -15.816 5.894 -3.308 1.00 73.56 97 GLY A O 1
ATOM 716 N N . LEU A 1 98 ? -16.945 7.215 -4.733 1.00 72.62 98 LEU A N 1
ATOM 717 C CA . LEU A 1 98 ? -15.727 7.682 -5.400 1.00 72.62 98 LEU A CA 1
ATOM 718 C C . LEU A 1 98 ? -15.029 8.703 -4.487 1.00 72.62 98 LEU A C 1
ATOM 720 O O . LEU A 1 98 ? -15.721 9.535 -3.892 1.00 72.62 98 LEU A O 1
ATOM 724 N N . PRO A 1 99 ? -13.686 8.697 -4.400 1.00 66.94 99 PRO A N 1
ATOM 725 C CA . PRO A 1 99 ? -12.969 9.744 -3.693 1.00 66.94 99 PRO A CA 1
ATOM 726 C C . PRO A 1 99 ? -13.228 11.084 -4.390 1.00 66.94 99 PRO A C 1
ATOM 728 O O . PRO A 1 99 ? -12.866 11.286 -5.550 1.00 66.94 99 PRO A O 1
ATOM 731 N N . GLY A 1 100 ? -13.888 11.999 -3.682 1.00 71.00 100 GLY A N 1
ATOM 732 C CA . GLY A 1 100 ? -14.009 13.385 -4.118 1.00 71.00 100 GLY A CA 1
ATOM 733 C C . GLY A 1 100 ? -12.656 14.094 -4.064 1.00 71.00 100 GLY A C 1
ATOM 734 O O . GLY A 1 100 ? -11.731 13.654 -3.379 1.00 71.00 100 GLY A O 1
ATOM 735 N N . PHE A 1 101 ? -12.541 15.228 -4.755 1.00 75.81 101 PHE A N 1
ATOM 736 C CA . PHE A 1 101 ? -11.395 16.111 -4.556 1.00 75.81 101 PHE A CA 1
ATOM 737 C C . PHE A 1 101 ? -11.391 16.597 -3.102 1.00 75.81 101 PHE A C 1
ATOM 739 O O . PHE A 1 101 ? -12.358 17.213 -2.647 1.00 75.81 101 PHE A O 1
ATOM 746 N N . THR A 1 102 ? -10.327 16.297 -2.360 1.00 74.94 102 THR A N 1
ATOM 747 C CA . THR A 1 102 ? -10.243 16.674 -0.948 1.00 74.94 102 THR A CA 1
ATOM 748 C C . THR A 1 102 ? -9.953 18.164 -0.850 1.00 74.94 102 THR A C 1
ATOM 750 O O . THR A 1 102 ? -8.918 18.640 -1.312 1.00 74.94 102 THR A O 1
ATOM 753 N N . ALA A 1 103 ? -10.864 18.917 -0.232 1.00 72.44 103 ALA A N 1
ATOM 754 C CA . ALA A 1 103 ? -10.591 20.300 0.128 1.00 72.44 103 ALA A CA 1
ATOM 755 C C . ALA A 1 103 ? -9.423 20.335 1.127 1.00 72.44 103 ALA A C 1
ATOM 757 O O . ALA A 1 103 ? -9.468 19.670 2.162 1.00 72.44 103 ALA A O 1
ATOM 758 N N . LEU A 1 104 ? -8.375 21.108 0.828 1.00 71.88 104 LEU A N 1
ATOM 759 C CA . LEU A 1 104 ? -7.247 21.292 1.741 1.00 71.88 104 LEU A CA 1
ATOM 760 C C . LEU A 1 104 ? -7.688 22.153 2.936 1.00 71.88 104 LEU A C 1
ATOM 762 O O . LEU A 1 104 ? -7.528 23.370 2.941 1.00 71.88 104 LEU A O 1
ATOM 766 N N . THR A 1 105 ? -8.233 21.502 3.964 1.00 75.94 105 THR A N 1
ATOM 767 C CA . THR A 1 105 ? -8.617 22.128 5.242 1.00 75.94 105 THR A CA 1
ATOM 768 C C . THR A 1 105 ? -7.399 22.647 6.020 1.00 75.94 105 THR A C 1
ATOM 770 O O . THR A 1 105 ? -7.526 23.516 6.879 1.00 75.94 105 THR A O 1
ATOM 773 N N . VAL A 1 106 ? -6.203 22.124 5.725 1.00 79.38 106 VAL A N 1
ATOM 774 C CA . VAL A 1 106 ? -4.940 22.559 6.334 1.00 79.38 106 VAL A CA 1
ATOM 775 C C . VAL A 1 106 ? -4.397 23.781 5.579 1.00 79.38 106 VAL A C 1
ATOM 777 O O . VAL A 1 106 ? -4.230 23.708 4.360 1.00 79.38 106 VAL A O 1
ATOM 780 N N . PRO A 1 107 ? -4.067 24.894 6.261 1.00 80.38 107 PRO A N 1
ATOM 781 C CA . PRO A 1 107 ? -3.581 26.091 5.589 1.00 80.38 107 PRO A CA 1
ATOM 782 C C . PRO A 1 107 ? -2.178 25.880 5.000 1.00 80.38 107 PRO A C 1
ATOM 784 O O . PRO A 1 107 ? -1.261 25.398 5.676 1.00 80.38 107 PRO A O 1
ATOM 787 N N . LEU A 1 108 ? -2.002 26.297 3.743 1.00 83.19 108 LEU A N 1
ATOM 788 C CA . LEU A 1 108 ? -0.752 26.214 2.976 1.00 83.19 108 LEU A CA 1
ATOM 789 C C . LEU A 1 108 ? 0.269 27.282 3.412 1.00 83.19 108 LEU A C 1
ATOM 791 O O . LEU A 1 108 ? 0.626 28.182 2.658 1.00 83.19 108 LEU A O 1
ATOM 795 N N . ASN A 1 109 ? 0.737 27.170 4.654 1.00 89.44 109 ASN A N 1
ATOM 796 C CA . ASN A 1 109 ? 1.735 28.052 5.255 1.00 89.44 109 ASN A CA 1
ATOM 797 C C . ASN A 1 109 ? 3.125 27.401 5.315 1.00 89.44 109 ASN A C 1
ATOM 799 O O . ASN A 1 109 ? 3.259 26.181 5.428 1.00 89.44 109 ASN A O 1
ATOM 803 N N . LEU A 1 110 ? 4.168 28.237 5.354 1.00 89.31 110 LEU A N 1
ATOM 804 C CA . LEU A 1 110 ? 5.562 27.817 5.568 1.00 89.31 110 LEU A CA 1
ATOM 805 C C . LEU A 1 110 ? 5.741 26.987 6.853 1.00 89.31 110 LEU A C 1
ATOM 807 O O . LEU A 1 110 ? 6.501 26.023 6.851 1.00 89.31 110 LEU A O 1
ATOM 811 N N . THR A 1 111 ? 4.994 27.301 7.916 1.00 87.31 111 THR A N 1
ATOM 812 C CA . THR A 1 111 ? 4.974 26.528 9.170 1.00 87.31 111 THR A CA 1
ATOM 813 C C . THR A 1 111 ? 4.463 25.102 8.956 1.00 87.31 111 THR A C 1
ATOM 815 O O . THR A 1 111 ? 5.094 24.148 9.402 1.00 87.31 111 THR A O 1
ATOM 818 N N . THR A 1 112 ? 3.356 24.936 8.221 1.00 87.19 112 THR A N 1
ATOM 819 C CA . THR A 1 112 ? 2.817 23.618 7.847 1.00 87.19 112 THR A CA 1
ATOM 820 C C . THR A 1 112 ? 3.855 22.828 7.056 1.00 87.19 112 THR A C 1
ATOM 822 O O . THR A 1 112 ? 4.103 21.661 7.358 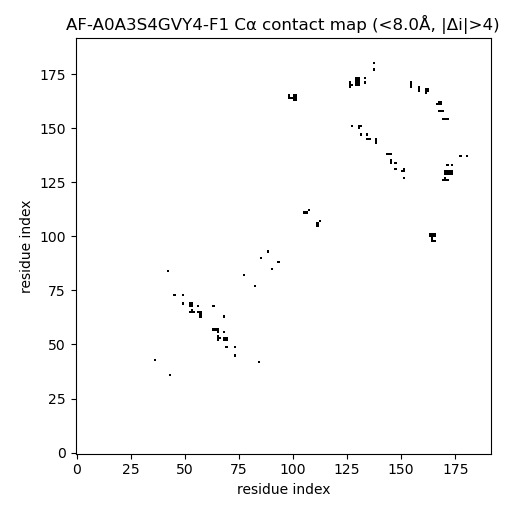1.00 87.19 112 THR A O 1
ATOM 825 N N . LEU A 1 113 ? 4.504 23.481 6.084 1.00 88.69 113 LEU A N 1
ATOM 826 C CA . LEU A 1 113 ? 5.540 22.863 5.261 1.00 88.69 113 LEU A CA 1
ATOM 827 C C . LEU A 1 113 ? 6.717 22.370 6.116 1.00 88.69 113 LEU A C 1
ATOM 829 O O . LEU A 1 113 ? 7.125 21.227 5.956 1.00 88.69 113 LEU A O 1
ATOM 833 N N . GLN A 1 114 ? 7.217 23.176 7.059 1.00 91.25 114 GLN A N 1
ATOM 834 C CA . GLN A 1 114 ? 8.311 22.786 7.961 1.00 91.25 114 GLN A CA 1
ATOM 835 C C . GLN A 1 114 ? 7.984 21.555 8.822 1.00 91.25 114 GLN A C 1
ATOM 837 O O . GLN A 1 114 ? 8.875 20.742 9.067 1.00 91.25 114 GLN A O 1
ATOM 842 N N . ILE A 1 115 ? 6.726 21.390 9.246 1.00 90.06 115 ILE A N 1
ATOM 843 C CA . ILE A 1 115 ? 6.282 20.236 10.044 1.00 90.06 115 ILE A CA 1
ATOM 844 C C . ILE A 1 115 ? 6.235 18.959 9.191 1.00 90.06 115 ILE A C 1
ATOM 846 O O . ILE A 1 115 ? 6.739 17.917 9.610 1.00 90.06 115 ILE A O 1
ATOM 850 N N . ILE A 1 116 ? 5.660 19.023 7.983 1.00 90.94 116 ILE A N 1
ATOM 851 C CA . ILE A 1 116 ? 5.502 17.835 7.123 1.00 90.94 116 ILE A CA 1
ATOM 852 C C . ILE A 1 116 ? 6.788 17.455 6.375 1.00 90.94 116 ILE A C 1
ATOM 854 O O . ILE A 1 116 ? 6.991 16.278 6.082 1.00 90.94 116 ILE A O 1
ATOM 858 N N . TRP A 1 117 ? 7.674 18.419 6.095 1.00 91.69 117 TRP A N 1
ATOM 859 C CA . TRP A 1 117 ? 8.904 18.240 5.314 1.00 91.69 117 TRP A CA 1
ATOM 860 C C . TRP A 1 117 ? 9.794 17.062 5.755 1.00 91.69 117 TRP A C 1
ATOM 862 O O . TRP A 1 117 ? 10.095 16.222 4.905 1.00 91.69 117 TRP A O 1
ATOM 872 N N . PRO A 1 118 ? 10.205 16.920 7.036 1.00 92.25 118 PRO A N 1
ATOM 873 C CA . PRO A 1 118 ? 11.066 15.807 7.451 1.00 92.25 118 PRO A CA 1
ATOM 874 C C . PRO A 1 118 ? 10.389 14.437 7.300 1.00 92.25 118 PRO A C 1
ATOM 876 O O . PRO A 1 118 ? 11.055 13.459 6.964 1.00 92.25 118 PRO A O 1
ATOM 879 N N . CYS A 1 119 ? 9.072 14.357 7.509 1.00 91.56 119 CYS A N 1
ATOM 880 C CA . CYS A 1 119 ? 8.304 13.124 7.340 1.00 91.56 119 CYS A CA 1
ATOM 881 C C . CYS A 1 119 ? 8.161 12.762 5.852 1.00 91.56 119 CYS A C 1
ATOM 883 O O . CYS A 1 119 ? 8.512 11.655 5.444 1.00 91.56 119 CYS A O 1
ATOM 885 N N . ALA A 1 120 ? 7.748 13.727 5.025 1.00 90.50 120 ALA A N 1
ATOM 886 C CA . ALA A 1 120 ? 7.597 13.564 3.582 1.00 90.50 120 ALA A CA 1
ATOM 887 C C . ALA A 1 120 ? 8.917 13.172 2.899 1.00 90.50 120 ALA A C 1
ATOM 889 O O . ALA A 1 120 ? 8.933 12.249 2.089 1.00 90.50 120 ALA A O 1
ATOM 890 N N . LEU A 1 121 ? 10.034 13.813 3.268 1.00 93.00 121 LEU A N 1
ATOM 891 C CA . LEU A 1 121 ? 11.364 13.482 2.749 1.00 93.00 121 LEU A CA 1
ATOM 892 C C . LEU A 1 121 ? 11.779 12.051 3.123 1.00 93.00 121 LEU A C 1
ATOM 894 O O . LEU A 1 121 ? 12.323 11.328 2.289 1.00 93.00 121 LEU A O 1
ATOM 898 N N . SER A 1 122 ? 11.486 11.632 4.358 1.00 93.12 122 SER A N 1
ATOM 899 C CA . SER A 1 122 ? 11.804 10.288 4.854 1.00 93.12 122 SER A CA 1
ATOM 900 C C . SER A 1 122 ? 11.012 9.209 4.106 1.00 93.12 122 SER A C 1
ATOM 902 O O . SER A 1 122 ? 11.599 8.243 3.621 1.00 93.12 122 SER A O 1
ATOM 904 N N . ILE A 1 123 ? 9.695 9.395 3.945 1.00 91.69 123 ILE A N 1
ATOM 905 C CA . ILE A 1 123 ? 8.819 8.465 3.209 1.00 91.69 123 ILE A CA 1
ATOM 906 C C . ILE A 1 123 ? 9.190 8.424 1.721 1.00 91.69 123 ILE A C 1
ATOM 908 O O . ILE A 1 123 ? 9.280 7.340 1.145 1.00 91.69 123 ILE A O 1
ATOM 912 N N . ALA A 1 124 ? 9.477 9.576 1.104 1.00 90.06 124 ALA A N 1
ATOM 913 C CA . ALA A 1 124 ? 9.929 9.640 -0.283 1.00 90.06 124 ALA A CA 1
ATOM 914 C C . ALA A 1 124 ? 11.239 8.864 -0.492 1.00 90.06 124 ALA A C 1
ATOM 916 O O . ALA A 1 124 ? 11.356 8.111 -1.457 1.00 90.06 124 ALA A O 1
ATOM 917 N N . PHE A 1 125 ? 12.208 8.988 0.422 1.00 90.44 125 PHE A N 1
ATOM 918 C CA . PHE A 1 125 ? 13.470 8.255 0.322 1.00 90.44 125 PHE A CA 1
ATOM 919 C C . PHE A 1 125 ? 13.278 6.737 0.472 1.00 90.44 125 PHE A C 1
ATOM 921 O O . PHE A 1 125 ? 13.833 5.978 -0.320 1.00 90.44 125 PHE A O 1
ATOM 928 N N . VAL A 1 126 ? 12.444 6.289 1.419 1.00 91.12 126 VAL A N 1
ATOM 929 C CA . VAL A 1 126 ? 12.098 4.863 1.582 1.00 91.12 126 VAL A CA 1
ATOM 930 C C . VAL A 1 126 ? 11.408 4.317 0.328 1.00 91.12 126 VAL A C 1
ATOM 932 O O . VAL A 1 126 ? 11.872 3.325 -0.231 1.00 91.12 126 VAL A O 1
ATOM 935 N N . GLY A 1 127 ? 10.372 4.995 -0.178 1.00 87.50 127 GLY A N 1
ATOM 936 C CA . GLY A 1 127 ? 9.643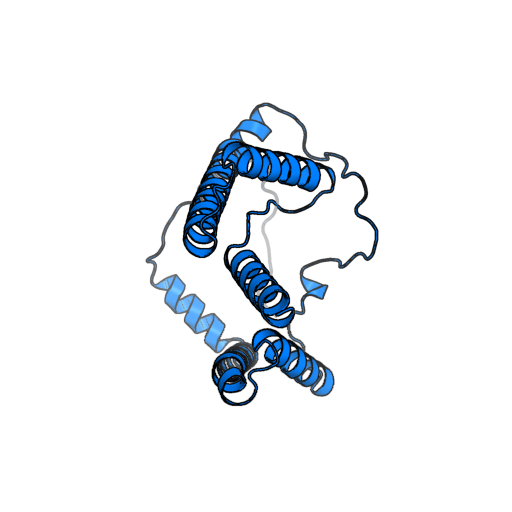 4.561 -1.374 1.00 87.50 127 GLY A CA 1
ATOM 937 C C . GLY A 1 127 ? 10.506 4.527 -2.641 1.00 87.50 127 GLY A C 1
ATOM 938 O O . GLY A 1 127 ? 10.350 3.629 -3.470 1.00 87.50 127 GLY A O 1
ATOM 939 N N . LEU A 1 128 ? 11.462 5.455 -2.776 1.00 88.06 128 LEU A N 1
ATOM 940 C CA . LEU A 1 128 ? 12.456 5.423 -3.851 1.00 88.06 128 LEU A CA 1
ATOM 941 C C . LEU A 1 128 ? 13.444 4.262 -3.682 1.00 88.06 128 LEU A C 1
ATOM 943 O O . LEU A 1 128 ? 13.716 3.575 -4.663 1.00 88.06 128 LEU A O 1
ATOM 947 N N . MET A 1 129 ? 13.953 3.992 -2.474 1.00 88.38 129 MET A N 1
ATOM 948 C CA . MET A 1 129 ? 14.832 2.837 -2.242 1.00 88.38 129 MET A CA 1
ATOM 949 C C . MET A 1 129 ? 14.132 1.511 -2.561 1.00 88.38 129 MET A C 1
ATOM 951 O O . MET A 1 129 ? 14.700 0.695 -3.284 1.00 88.38 129 MET A O 1
ATOM 955 N N . GLU A 1 130 ? 12.896 1.308 -2.094 1.00 86.44 130 GLU A N 1
ATOM 956 C CA . GLU A 1 130 ? 12.124 0.095 -2.399 1.00 86.44 130 GLU A CA 1
ATOM 957 C C . GLU A 1 130 ? 11.843 -0.046 -3.899 1.00 86.44 130 GLU A C 1
ATOM 959 O O . GLU A 1 130 ? 12.061 -1.118 -4.465 1.00 86.44 130 GLU A O 1
ATOM 964 N N . SER A 1 131 ? 11.435 1.034 -4.575 1.00 83.25 131 SER A N 1
ATOM 965 C CA . SER A 1 131 ? 11.184 1.026 -6.023 1.00 83.25 131 SER A CA 1
ATOM 966 C C . SER A 1 131 ? 12.450 0.713 -6.832 1.00 83.25 131 SER A C 1
ATOM 968 O O . SER A 1 131 ? 12.422 -0.112 -7.746 1.00 83.25 131 SER A O 1
ATOM 970 N N . LEU A 1 132 ? 13.597 1.295 -6.461 1.00 82.25 132 LEU A N 1
ATOM 971 C CA . LEU A 1 132 ? 14.875 1.059 -7.139 1.00 82.25 132 LEU A CA 1
ATOM 972 C C . LEU A 1 132 ? 15.413 -0.361 -6.901 1.00 82.25 132 LEU A C 1
ATOM 974 O O . LEU A 1 132 ? 15.897 -0.983 -7.848 1.00 82.25 132 LEU A O 1
ATOM 978 N N . LEU A 1 133 ? 15.299 -0.890 -5.677 1.00 84.38 133 LEU A N 1
ATOM 979 C CA . LEU A 1 133 ? 15.653 -2.279 -5.358 1.00 84.38 133 LEU A CA 1
ATOM 980 C C . LEU A 1 133 ? 14.729 -3.272 -6.078 1.00 84.38 133 LEU A C 1
ATOM 982 O O . LEU A 1 133 ? 15.213 -4.256 -6.632 1.00 84.38 133 LEU A O 1
ATOM 986 N N . THR A 1 134 ? 13.426 -2.984 -6.150 1.00 78.44 134 THR A N 1
ATOM 987 C CA . THR A 1 134 ? 12.448 -3.803 -6.889 1.00 78.44 134 THR A CA 1
ATOM 988 C C . THR A 1 134 ? 12.743 -3.808 -8.379 1.00 78.44 134 THR A C 1
ATOM 990 O O . THR A 1 134 ? 12.807 -4.874 -8.979 1.00 78.44 134 THR A O 1
ATOM 993 N N . ALA A 1 135 ? 12.971 -2.638 -8.982 1.00 76.69 135 ALA A N 1
ATOM 994 C CA . ALA A 1 135 ? 13.307 -2.539 -10.397 1.00 76.69 135 ALA A CA 1
ATOM 995 C C . ALA A 1 135 ? 14.602 -3.298 -10.720 1.00 76.69 135 ALA A C 1
ATOM 997 O O . ALA A 1 135 ? 14.684 -3.939 -11.757 1.00 76.69 135 ALA A O 1
ATOM 998 N N . LYS A 1 136 ? 15.600 -3.276 -9.826 1.00 80.44 136 LYS A N 1
ATOM 999 C CA . LYS A 1 136 ? 16.819 -4.086 -9.971 1.00 80.44 136 LYS A CA 1
ATOM 1000 C C . LYS A 1 136 ? 16.541 -5.587 -9.877 1.00 80.44 136 LYS A C 1
ATOM 1002 O O . LYS A 1 136 ? 16.941 -6.315 -10.774 1.00 80.44 136 LYS A O 1
ATOM 1007 N N . LEU A 1 137 ? 15.802 -6.031 -8.862 1.00 77.81 137 LEU A N 1
ATOM 1008 C CA . LEU A 1 137 ? 15.435 -7.439 -8.696 1.00 77.81 137 LEU A CA 1
ATOM 1009 C C . LEU A 1 137 ? 14.612 -7.970 -9.882 1.00 77.81 137 LEU A C 1
ATOM 1011 O O . LEU A 1 137 ? 14.836 -9.086 -10.337 1.00 77.81 137 LEU A O 1
ATOM 1015 N N . VAL A 1 138 ? 13.672 -7.176 -10.400 1.00 73.25 138 VAL A N 1
ATOM 1016 C CA . VAL A 1 138 ? 12.867 -7.545 -11.572 1.00 73.25 138 VAL A CA 1
ATOM 1017 C C . VAL A 1 138 ? 13.725 -7.575 -12.837 1.00 73.25 138 VAL A C 1
ATOM 1019 O O . VAL A 1 138 ? 13.634 -8.557 -13.565 1.00 73.25 138 VAL A O 1
ATOM 1022 N N . ASP A 1 139 ? 14.593 -6.583 -13.066 1.00 77.81 139 ASP A N 1
ATOM 1023 C CA . ASP A 1 139 ? 15.545 -6.593 -14.187 1.00 77.81 139 ASP A CA 1
ATOM 1024 C C . ASP A 1 139 ? 16.442 -7.842 -14.167 1.00 77.81 139 ASP A C 1
ATOM 1026 O O . ASP A 1 139 ? 16.668 -8.454 -15.212 1.00 77.81 139 ASP A O 1
ATOM 1030 N N . ASP A 1 140 ? 16.932 -8.240 -12.989 1.00 76.12 140 ASP A N 1
ATOM 1031 C CA . ASP A 1 140 ? 17.775 -9.426 -12.815 1.00 76.12 140 ASP A CA 1
ATOM 1032 C C . ASP A 1 140 ? 16.990 -10.728 -13.090 1.00 76.12 140 ASP A C 1
ATOM 1034 O O . ASP A 1 140 ? 17.536 -11.665 -13.674 1.00 76.12 140 ASP A O 1
ATOM 1038 N N . LEU A 1 141 ? 15.696 -10.779 -12.739 1.00 71.25 141 LEU A N 1
ATOM 1039 C CA . LEU A 1 141 ? 14.800 -11.915 -13.009 1.00 71.25 141 LEU A CA 1
ATOM 1040 C C . LEU A 1 141 ? 14.327 -11.994 -14.475 1.00 71.25 141 LEU A C 1
ATOM 1042 O O . LEU A 1 141 ? 14.063 -13.091 -14.981 1.00 71.25 141 LEU A O 1
ATOM 1046 N N . THR A 1 142 ? 14.164 -10.862 -15.166 1.00 70.25 142 THR A N 1
ATOM 1047 C CA . THR A 1 142 ? 13.621 -10.802 -16.539 1.00 70.25 142 THR A CA 1
ATOM 1048 C C . THR A 1 142 ? 14.676 -10.587 -17.623 1.00 70.25 142 THR A C 1
ATOM 1050 O O . THR A 1 142 ? 14.362 -10.765 -18.798 1.00 70.25 142 THR A O 1
ATOM 1053 N N . HIS A 1 143 ? 15.905 -10.215 -17.256 1.00 71.00 143 HIS A N 1
ATOM 1054 C CA . HIS A 1 143 ? 16.980 -9.778 -18.157 1.00 71.00 143 HIS A CA 1
ATOM 1055 C C . HIS A 1 143 ? 16.608 -8.586 -19.066 1.00 71.00 143 HIS A C 1
ATOM 1057 O O . HIS A 1 143 ? 17.220 -8.378 -20.115 1.00 71.00 143 HIS A O 1
ATOM 1063 N N . THR A 1 144 ? 15.625 -7.771 -18.666 1.00 73.81 144 THR A N 1
ATOM 1064 C CA . THR A 1 144 ? 15.209 -6.557 -19.393 1.00 73.81 144 THR A CA 1
ATOM 1065 C C . THR A 1 144 ? 15.528 -5.305 -18.575 1.00 73.81 144 THR A C 1
ATOM 1067 O O . THR A 1 144 ? 15.169 -5.277 -17.404 1.00 73.81 144 THR A O 1
ATOM 1070 N N . PRO A 1 145 ? 16.124 -4.241 -19.144 1.00 69.75 145 PRO A N 1
ATOM 1071 C CA . PRO A 1 145 ? 16.475 -3.046 -18.377 1.00 69.75 145 PRO A CA 1
ATOM 1072 C C . PRO A 1 145 ? 15.270 -2.117 -18.130 1.00 69.75 145 PRO A C 1
ATOM 1074 O O . PRO A 1 145 ? 14.765 -1.481 -19.057 1.00 69.75 145 PRO A O 1
ATOM 1077 N N . SER A 1 146 ? 14.854 -1.948 -16.872 1.00 70.62 146 SER A N 1
ATOM 1078 C CA . SER A 1 146 ? 13.839 -0.962 -16.472 1.00 70.62 146 SER A CA 1
ATOM 1079 C C . SER A 1 146 ? 14.383 0.475 -16.440 1.00 70.62 146 SER A C 1
ATOM 1081 O O . SER A 1 146 ? 15.551 0.721 -16.111 1.00 70.62 146 SER A O 1
ATOM 1083 N N . ASN A 1 147 ? 13.526 1.462 -16.727 1.00 79.19 147 ASN A N 1
ATOM 1084 C CA . ASN A 1 147 ? 13.858 2.886 -16.655 1.00 79.19 147 ASN A CA 1
ATOM 1085 C C . ASN A 1 147 ? 13.528 3.459 -15.265 1.00 79.19 147 ASN A C 1
ATOM 1087 O O . ASN A 1 147 ? 12.432 3.965 -15.027 1.00 79.19 147 ASN A O 1
ATOM 1091 N N . LYS A 1 148 ? 14.525 3.438 -14.375 1.00 80.31 148 LYS A N 1
ATOM 1092 C CA . LYS A 1 148 ? 14.428 3.895 -12.978 1.00 80.31 148 LYS A CA 1
ATOM 1093 C C . LYS A 1 148 ? 13.896 5.326 -12.841 1.00 80.31 148 LYS A C 1
ATOM 1095 O O . LYS A 1 148 ? 13.111 5.593 -11.941 1.00 80.31 148 LYS A O 1
ATOM 1100 N N . SER A 1 149 ? 14.270 6.236 -13.742 1.00 83.62 149 SER A N 1
ATOM 1101 C CA . SER A 1 149 ? 13.788 7.624 -13.710 1.00 83.62 149 SER A CA 1
ATOM 1102 C C . SER A 1 149 ? 12.285 7.720 -13.976 1.00 83.62 149 SER A C 1
ATOM 1104 O O . SER A 1 149 ? 11.610 8.549 -13.371 1.00 83.62 149 SER A O 1
ATOM 1106 N N . ARG A 1 150 ? 11.747 6.854 -14.847 1.00 84.44 150 ARG A N 1
ATOM 1107 C CA . ARG A 1 150 ? 10.308 6.789 -15.132 1.00 84.44 150 ARG A CA 1
ATOM 1108 C C . ARG A 1 150 ? 9.529 6.170 -13.971 1.00 84.44 150 ARG A C 1
ATOM 1110 O O . ARG A 1 150 ? 8.475 6.695 -13.632 1.00 84.44 150 ARG A O 1
ATOM 1117 N N . GLU A 1 151 ? 10.059 5.124 -13.336 1.00 82.50 151 GLU A N 1
ATOM 1118 C CA . GLU A 1 151 ? 9.440 4.513 -12.148 1.00 82.50 151 GLU A CA 1
ATOM 1119 C C . GLU A 1 151 ? 9.377 5.511 -10.973 1.00 82.50 151 GLU A C 1
ATOM 1121 O O . GLU A 1 151 ? 8.315 5.716 -10.385 1.00 82.50 151 GLU A O 1
ATOM 1126 N N . SER A 1 152 ? 10.477 6.221 -10.690 1.00 86.94 152 SER A N 1
ATOM 1127 C CA . SER A 1 152 ? 10.523 7.274 -9.662 1.00 86.94 152 SER A CA 1
ATOM 1128 C C . SER A 1 152 ? 9.570 8.439 -9.955 1.00 86.94 152 SER A C 1
ATOM 1130 O O . SER A 1 152 ? 8.890 8.921 -9.049 1.00 86.94 152 SER A O 1
ATOM 1132 N N . ALA A 1 153 ? 9.484 8.883 -11.215 1.00 88.62 153 ALA A N 1
ATOM 1133 C CA . ALA A 1 153 ? 8.544 9.928 -11.620 1.00 88.62 153 ALA A CA 1
ATOM 1134 C C . ALA A 1 153 ? 7.082 9.466 -11.493 1.00 88.62 153 ALA A C 1
ATOM 1136 O O . ALA A 1 153 ? 6.249 10.215 -10.987 1.00 88.62 153 ALA A O 1
ATOM 1137 N N . GLY A 1 154 ? 6.778 8.224 -11.888 1.00 89.06 154 GLY A N 1
ATOM 1138 C CA . GLY A 1 154 ? 5.452 7.622 -11.739 1.00 89.06 154 GLY A CA 1
ATOM 1139 C C . GLY A 1 154 ? 5.010 7.541 -10.278 1.00 89.06 154 GLY A C 1
ATOM 1140 O O . GLY A 1 154 ? 3.908 7.975 -9.953 1.00 89.06 154 GLY A O 1
ATOM 1141 N N . LEU A 1 155 ? 5.890 7.078 -9.384 1.00 90.56 155 LEU A N 1
ATOM 1142 C CA . LEU A 1 155 ? 5.637 7.011 -7.940 1.00 90.56 155 LEU A CA 1
ATOM 1143 C C . LEU A 1 155 ? 5.431 8.403 -7.314 1.00 90.56 155 LEU A C 1
ATOM 1145 O O . LEU A 1 155 ? 4.559 8.573 -6.462 1.00 90.56 155 LEU A O 1
ATOM 1149 N N . GLY A 1 156 ? 6.184 9.413 -7.760 1.00 90.88 156 GLY A N 1
ATOM 1150 C CA . GLY A 1 156 ? 5.986 10.804 -7.342 1.00 90.88 156 GLY A CA 1
ATOM 1151 C C . GLY A 1 156 ? 4.630 11.368 -7.783 1.00 90.88 156 GLY A C 1
ATOM 1152 O O . GLY A 1 156 ? 3.881 11.888 -6.958 1.00 90.88 156 GLY A O 1
ATOM 1153 N N . ILE A 1 157 ? 4.280 11.214 -9.064 1.00 92.44 157 ILE A N 1
ATOM 1154 C CA . ILE A 1 157 ? 3.000 11.682 -9.625 1.00 92.44 157 ILE A CA 1
ATOM 1155 C C . ILE A 1 157 ? 1.817 10.968 -8.957 1.00 92.44 157 ILE A C 1
ATOM 1157 O O . ILE A 1 157 ? 0.848 11.622 -8.578 1.00 92.44 157 ILE A O 1
ATOM 1161 N N . ALA A 1 158 ? 1.908 9.650 -8.755 1.00 90.38 158 ALA A N 1
ATOM 1162 C CA . ALA A 1 158 ? 0.875 8.869 -8.080 1.00 90.38 158 ALA A CA 1
ATOM 1163 C C . ALA A 1 158 ? 0.628 9.357 -6.644 1.00 90.38 158 ALA A C 1
ATOM 1165 O O . ALA A 1 158 ? -0.524 9.526 -6.256 1.00 90.38 158 ALA A O 1
ATOM 1166 N N . ASN A 1 159 ? 1.685 9.655 -5.881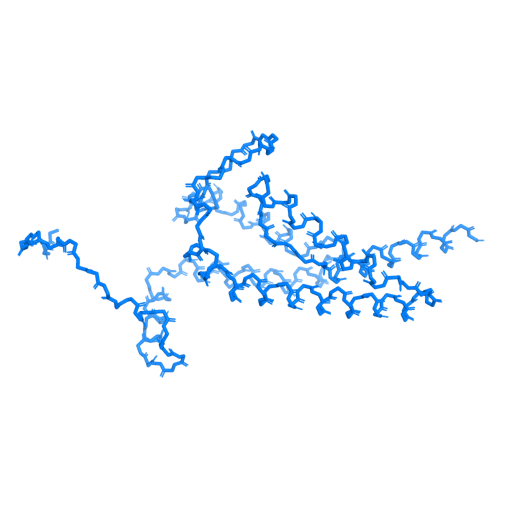 1.00 91.62 159 ASN A N 1
ATOM 1167 C CA . ASN A 1 159 ? 1.560 10.175 -4.517 1.00 91.62 159 ASN A CA 1
ATOM 1168 C C . ASN A 1 159 ? 1.008 11.611 -4.457 1.00 91.62 159 ASN A C 1
ATOM 1170 O O . ASN A 1 159 ? 0.238 11.926 -3.551 1.00 91.62 159 ASN A O 1
ATOM 1174 N N . ILE A 1 160 ? 1.337 12.469 -5.431 1.00 90.50 160 ILE A N 1
ATOM 1175 C CA . ILE A 1 160 ? 0.730 13.808 -5.549 1.00 90.50 160 ILE A CA 1
ATOM 1176 C C . ILE A 1 160 ? -0.778 13.683 -5.803 1.00 90.50 160 ILE A C 1
ATOM 1178 O O . ILE A 1 160 ? -1.574 14.303 -5.100 1.00 90.50 160 ILE A O 1
ATOM 1182 N N . LEU A 1 161 ? -1.176 12.847 -6.769 1.00 89.62 161 LEU A N 1
ATOM 1183 C CA . LEU A 1 161 ? -2.586 12.608 -7.076 1.00 89.62 161 LEU A CA 1
ATOM 1184 C C . LEU A 1 161 ? -3.323 11.982 -5.885 1.00 89.62 161 LEU A C 1
ATOM 1186 O O . LEU A 1 161 ? -4.403 12.453 -5.542 1.00 89.62 161 LEU A O 1
ATOM 1190 N N . ALA A 1 162 ? -2.731 10.989 -5.213 1.00 88.25 162 ALA A N 1
ATOM 1191 C CA . ALA A 1 162 ? -3.295 10.392 -4.004 1.00 88.25 162 ALA A CA 1
ATOM 1192 C C . ALA A 1 162 ? -3.586 11.461 -2.937 1.00 88.25 162 ALA A C 1
ATOM 1194 O O . ALA A 1 162 ? -4.710 11.524 -2.445 1.00 88.25 162 ALA A O 1
ATOM 1195 N N . GLY A 1 163 ? -2.636 12.365 -2.666 1.00 87.19 163 GLY A N 1
ATOM 1196 C CA . GLY A 1 163 ? -2.833 13.481 -1.736 1.00 87.19 163 GLY A CA 1
ATOM 1197 C C . GLY A 1 163 ? -3.999 14.408 -2.114 1.00 87.19 163 GLY A C 1
ATOM 1198 O O . GLY A 1 163 ? -4.777 14.793 -1.244 1.00 87.19 163 GLY A O 1
ATOM 1199 N N . CYS A 1 164 ? -4.190 14.714 -3.404 1.00 86.00 164 CYS A N 1
ATOM 1200 C CA . CYS A 1 164 ? -5.333 15.511 -3.881 1.00 86.00 164 CYS A CA 1
ATOM 1201 C C . CYS A 1 164 ? -6.701 14.828 -3.674 1.00 86.00 164 CYS A C 1
ATOM 1203 O O . CYS A 1 164 ? -7.720 15.507 -3.542 1.00 86.00 164 CYS A O 1
ATOM 1205 N N . TYR A 1 165 ? -6.730 13.496 -3.626 1.00 86.88 165 TYR A N 1
ATOM 1206 C CA . TYR A 1 165 ? -7.927 12.691 -3.361 1.00 86.88 165 TYR A CA 1
ATOM 1207 C C . TYR A 1 165 ? -8.050 12.246 -1.891 1.00 86.88 165 TYR A C 1
ATOM 1209 O O . TYR A 1 165 ? -8.900 11.416 -1.577 1.00 86.88 165 TYR A O 1
ATOM 1217 N N . GLY A 1 166 ? -7.221 12.782 -0.983 1.00 83.06 166 GLY A N 1
ATOM 1218 C CA . GLY A 1 166 ? -7.235 12.419 0.442 1.00 83.06 166 GLY A CA 1
ATOM 1219 C C . GLY A 1 166 ? -6.704 11.010 0.735 1.00 83.06 166 GLY A C 1
ATOM 1220 O O . GLY A 1 166 ? -6.931 10.470 1.815 1.00 83.06 166 GLY A O 1
ATOM 1221 N N . GLY A 1 167 ? -6.015 10.401 -0.231 1.00 82.44 167 GLY A N 1
ATOM 1222 C CA . GLY A 1 167 ? -5.393 9.090 -0.112 1.00 82.44 167 GLY A CA 1
ATOM 1223 C C . GLY A 1 167 ? -4.094 9.108 0.695 1.00 82.44 167 GLY A C 1
ATOM 1224 O O . GLY A 1 167 ? -3.438 10.137 0.865 1.00 82.44 167 GLY A O 1
ATOM 1225 N N . ILE A 1 168 ? -3.706 7.926 1.170 1.00 88.75 168 ILE A N 1
ATOM 1226 C CA . ILE A 1 168 ? -2.441 7.705 1.877 1.00 88.75 168 ILE A CA 1
ATOM 1227 C C . ILE A 1 168 ? -1.250 7.689 0.908 1.00 88.75 168 ILE A C 1
ATOM 1229 O O . ILE A 1 168 ? -1.386 7.307 -0.255 1.00 88.75 168 ILE A O 1
ATOM 1233 N N . ALA A 1 169 ? -0.066 8.058 1.402 1.00 86.25 169 ALA A N 1
ATOM 1234 C CA . ALA A 1 169 ? 1.177 7.892 0.654 1.00 86.25 169 ALA A CA 1
ATOM 1235 C C . ALA A 1 169 ? 1.487 6.396 0.455 1.00 86.25 169 ALA A C 1
ATOM 1237 O O . ALA A 1 169 ? 1.430 5.615 1.405 1.00 86.25 169 ALA A O 1
ATOM 1238 N N . GLY A 1 170 ? 1.829 6.009 -0.774 1.00 84.25 170 GLY A N 1
ATOM 1239 C CA . GLY A 1 170 ? 2.131 4.636 -1.170 1.00 84.25 170 GLY A CA 1
ATOM 1240 C C . GLY A 1 170 ? 3.531 4.465 -1.764 1.00 84.25 170 GLY A C 1
ATOM 1241 O O . GLY A 1 170 ? 4.156 5.411 -2.253 1.00 84.25 170 GLY A O 1
ATOM 1242 N N . CYS A 1 171 ? 4.012 3.223 -1.753 1.00 86.31 171 CYS A N 1
ATOM 1243 C CA . CYS A 1 171 ? 5.258 2.793 -2.384 1.00 86.31 171 CYS A CA 1
ATOM 1244 C C . CYS A 1 171 ? 5.020 1.629 -3.365 1.00 86.31 171 CYS A C 1
ATOM 1246 O O . CYS A 1 171 ? 3.929 1.058 -3.435 1.00 86.31 171 CYS A O 1
ATOM 1248 N N . ALA A 1 172 ? 6.044 1.276 -4.145 1.00 77.19 172 ALA A N 1
ATOM 1249 C CA . ALA A 1 172 ? 6.000 0.113 -5.026 1.00 77.19 172 ALA A CA 1
ATOM 1250 C C . ALA A 1 172 ? 6.106 -1.186 -4.204 1.00 77.19 172 ALA A C 1
ATOM 1252 O O . ALA A 1 172 ? 7.142 -1.464 -3.603 1.00 77.19 172 ALA A O 1
ATOM 1253 N N . MET A 1 173 ? 5.045 -2.001 -4.180 1.00 82.31 173 MET A N 1
ATOM 1254 C CA . MET A 1 173 ? 5.012 -3.221 -3.365 1.00 82.31 173 MET A CA 1
ATOM 1255 C C . MET A 1 173 ? 5.738 -4.396 -4.040 1.00 82.31 173 MET A C 1
ATOM 1257 O O . MET A 1 173 ? 5.152 -5.129 -4.840 1.00 82.31 173 MET A O 1
ATOM 1261 N N . ILE A 1 174 ? 6.988 -4.627 -3.622 1.00 78.31 174 ILE A N 1
ATOM 1262 C CA . ILE A 1 174 ? 7.902 -5.660 -4.150 1.00 78.31 174 ILE A CA 1
ATOM 1263 C C . ILE A 1 174 ? 7.216 -7.027 -4.324 1.00 78.31 174 ILE A C 1
ATOM 1265 O O . ILE A 1 174 ? 7.269 -7.631 -5.395 1.00 78.31 174 ILE A O 1
ATOM 1269 N N . GLY A 1 175 ? 6.531 -7.507 -3.279 1.00 76.06 175 GLY A N 1
ATOM 1270 C CA . GLY A 1 175 ? 5.923 -8.841 -3.263 1.00 76.06 175 GLY A CA 1
ATOM 1271 C C . GLY A 1 175 ? 4.824 -9.039 -4.312 1.00 76.06 175 GLY A C 1
ATOM 1272 O O . GLY A 1 175 ? 4.748 -10.107 -4.914 1.00 76.06 175 GLY A O 1
ATOM 1273 N N . GLN A 1 176 ? 4.012 -8.013 -4.584 1.00 82.75 176 GLN A N 1
ATOM 1274 C CA . GLN A 1 176 ? 2.966 -8.091 -5.612 1.00 82.75 176 GLN A CA 1
ATOM 1275 C C . GLN A 1 176 ? 3.569 -8.014 -7.018 1.00 82.75 176 GLN A C 1
ATOM 1277 O O . GLN A 1 176 ? 3.138 -8.743 -7.909 1.00 82.75 176 GLN A O 1
ATOM 1282 N N . THR A 1 177 ? 4.617 -7.204 -7.211 1.00 81.88 177 THR A N 1
ATOM 1283 C CA . THR A 1 177 ? 5.345 -7.138 -8.485 1.00 81.88 177 THR A CA 1
ATOM 1284 C C . THR A 1 177 ? 5.994 -8.478 -8.838 1.00 81.88 177 THR A C 1
ATOM 1286 O O . THR A 1 177 ? 5.834 -8.932 -9.969 1.00 81.88 177 THR A O 1
ATOM 1289 N N . ILE A 1 178 ? 6.664 -9.146 -7.889 1.00 78.38 178 ILE A N 1
ATOM 1290 C CA . ILE A 1 178 ? 7.281 -10.467 -8.123 1.00 78.38 178 ILE A CA 1
ATOM 1291 C C . ILE A 1 178 ? 6.219 -11.504 -8.506 1.00 78.38 178 ILE A C 1
ATOM 1293 O O . ILE A 1 178 ? 6.379 -12.187 -9.514 1.00 78.38 178 ILE A O 1
ATOM 1297 N N . VAL A 1 179 ? 5.116 -11.595 -7.750 1.00 82.00 179 VAL A N 1
ATOM 1298 C CA . VAL A 1 179 ? 4.025 -12.539 -8.054 1.00 82.00 179 VAL A CA 1
ATOM 1299 C C . VAL A 1 179 ? 3.435 -12.267 -9.440 1.00 82.00 179 VAL A C 1
ATOM 1301 O O . VAL A 1 179 ? 3.252 -13.199 -10.217 1.00 82.00 179 VAL A O 1
ATOM 1304 N N . ASN A 1 180 ? 3.200 -11.002 -9.799 1.00 80.69 180 ASN A N 1
ATOM 1305 C CA . ASN A 1 180 ? 2.689 -10.640 -11.120 1.00 80.69 180 ASN A CA 1
ATOM 1306 C C . ASN A 1 180 ? 3.659 -11.014 -12.261 1.00 80.69 180 ASN A C 1
ATOM 1308 O O . ASN A 1 180 ? 3.223 -11.507 -13.301 1.00 80.69 180 ASN A O 1
ATOM 1312 N N . VAL A 1 181 ? 4.969 -10.823 -12.067 1.00 79.19 181 VAL A N 1
ATOM 1313 C CA . VAL A 1 181 ? 5.997 -11.235 -13.041 1.00 79.19 181 VAL A CA 1
ATOM 1314 C C . VAL A 1 181 ? 6.039 -12.758 -13.185 1.00 79.19 181 VAL A C 1
ATOM 1316 O O . VAL A 1 181 ? 6.059 -13.250 -14.312 1.00 79.19 181 VAL A O 1
ATOM 1319 N N . GLU A 1 182 ? 5.991 -13.511 -12.085 1.00 78.62 182 GLU A N 1
ATOM 1320 C CA . GLU A 1 182 ? 6.003 -14.979 -12.112 1.00 78.62 182 GLU A CA 1
ATOM 1321 C C . GLU A 1 182 ? 4.770 -15.545 -12.838 1.00 78.62 182 GLU A C 1
ATOM 1323 O O . GLU A 1 182 ? 4.897 -16.384 -13.731 1.00 78.62 182 GLU A O 1
ATOM 1328 N N . MET A 1 183 ? 3.579 -15.006 -12.550 1.00 77.19 183 MET A N 1
ATOM 1329 C CA . MET A 1 183 ? 2.345 -15.371 -13.257 1.00 77.19 183 MET A CA 1
ATOM 1330 C C . MET A 1 183 ? 2.410 -15.029 -14.755 1.00 77.19 183 MET A C 1
ATOM 1332 O O . MET A 1 183 ? 1.975 -15.826 -15.587 1.00 77.19 183 MET A O 1
ATOM 1336 N N . GLY A 1 184 ? 3.000 -13.884 -15.120 1.00 75.62 184 GLY A N 1
ATOM 1337 C CA . GLY A 1 184 ? 3.223 -13.504 -16.519 1.00 75.62 184 GLY A CA 1
ATOM 1338 C C . GLY A 1 184 ? 4.181 -14.448 -17.257 1.00 75.62 184 GLY A C 1
ATOM 1339 O O . GLY A 1 184 ? 3.922 -14.821 -18.403 1.00 75.62 184 GLY A O 1
ATOM 1340 N N . ARG A 1 185 ? 5.256 -14.897 -16.592 1.00 71.38 185 ARG A N 1
ATOM 1341 C CA . ARG A 1 185 ? 6.193 -15.897 -17.134 1.00 71.38 185 ARG A CA 1
ATOM 1342 C C . ARG A 1 185 ? 5.520 -17.254 -17.329 1.00 71.38 185 ARG A C 1
ATOM 1344 O O . ARG A 1 185 ? 5.697 -17.862 -18.383 1.00 71.38 185 ARG A O 1
ATOM 1351 N N . ALA A 1 186 ? 4.723 -17.703 -16.359 1.00 70.88 186 ALA A N 1
ATOM 1352 C CA . ALA A 1 186 ? 3.971 -18.954 -16.449 1.00 70.88 186 ALA A CA 1
ATOM 1353 C C . ALA A 1 186 ? 2.958 -18.939 -17.609 1.00 70.88 186 ALA A C 1
ATOM 1355 O O . ALA A 1 186 ? 2.884 -19.901 -18.375 1.00 70.88 186 ALA A O 1
ATOM 1356 N N . ALA A 1 187 ? 2.235 -17.828 -17.796 1.00 69.56 187 ALA A N 1
ATOM 1357 C CA . ALA A 1 187 ? 1.306 -17.667 -18.913 1.00 69.56 187 ALA A CA 1
ATOM 1358 C C . AL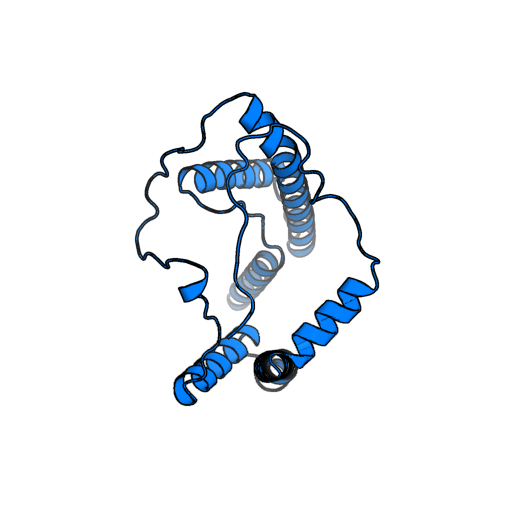A A 1 187 ? 2.026 -17.743 -20.272 1.00 69.56 187 ALA A C 1
ATOM 1360 O O . ALA A 1 187 ? 1.639 -18.547 -21.120 1.00 69.56 187 ALA A O 1
ATOM 1361 N N . ALA A 1 188 ? 3.116 -16.990 -20.457 1.00 64.44 188 ALA A N 1
ATOM 1362 C CA . ALA A 1 188 ? 3.898 -17.008 -21.697 1.00 64.44 188 ALA A CA 1
ATOM 1363 C C . ALA A 1 188 ? 4.549 -18.376 -21.993 1.00 64.44 188 ALA A C 1
ATOM 1365 O O . ALA A 1 188 ? 4.678 -18.759 -23.156 1.00 64.44 188 ALA A O 1
ATOM 1366 N N . ALA A 1 189 ? 4.931 -19.135 -20.959 1.00 60.09 189 ALA A N 1
ATOM 1367 C CA . ALA A 1 189 ? 5.471 -20.486 -21.110 1.00 60.09 189 ALA A CA 1
ATOM 1368 C C . ALA A 1 189 ? 4.413 -21.510 -21.566 1.00 60.09 189 ALA A C 1
ATOM 1370 O O . ALA A 1 189 ? 4.764 -22.467 -22.246 1.00 60.09 189 ALA A O 1
ATOM 1371 N N . SER A 1 190 ? 3.131 -21.296 -21.241 1.00 50.47 190 SER A N 1
ATOM 1372 C CA . SER A 1 190 ? 2.016 -22.176 -21.643 1.00 50.47 190 SER A CA 1
ATOM 1373 C C . SER A 1 190 ? 1.560 -22.030 -23.105 1.00 50.47 190 SER A C 1
ATOM 1375 O O . SER A 1 190 ? 0.688 -22.772 -23.548 1.00 50.47 190 SER A O 1
ATOM 1377 N N . GLN A 1 191 ? 2.138 -21.087 -23.861 1.00 52.97 191 GLN A N 1
ATOM 1378 C CA . GLN A 1 191 ? 1.839 -20.846 -25.282 1.00 52.97 191 GLN A CA 1
ATOM 1379 C C . GLN A 1 191 ? 2.920 -21.404 -26.236 1.00 52.97 191 GLN A C 1
ATOM 1381 O O . GLN A 1 191 ? 3.078 -20.906 -27.353 1.00 52.97 191 GLN A O 1
ATOM 1386 N N . ARG A 1 192 ? 3.672 -22.421 -25.798 1.00 41.38 192 ARG A N 1
ATOM 1387 C CA . ARG A 1 192 ? 4.621 -23.211 -26.601 1.00 41.38 192 ARG A CA 1
ATOM 1388 C C . ARG A 1 192 ? 4.353 -24.702 -26.442 1.00 41.38 192 ARG A C 1
ATOM 1390 O O . ARG A 1 192 ? 4.585 -25.404 -27.447 1.00 41.38 192 ARG A O 1
#

Solvent-accessible surface area (backbone atoms only — not comparable to full-atom values): 11965 Å² total; per-residue (Å²): 141,83,88,84,84,90,85,81,91,83,75,95,74,95,80,83,84,66,82,88,74,81,77,98,80,54,72,64,58,56,52,49,51,52,48,52,55,67,74,44,56,65,60,56,50,51,52,54,49,42,52,50,40,41,72,49,41,51,78,79,42,82,90,55,65,30,67,60,56,32,50,54,54,50,52,52,49,39,66,76,67,69,59,94,63,94,46,77,72,76,80,42,85,86,75,88,71,80,77,54,80,48,79,77,84,67,70,98,42,72,68,53,48,64,66,46,44,67,56,52,53,50,53,52,51,51,33,46,51,46,36,53,53,38,46,48,54,48,24,71,74,68,77,48,91,68,61,63,71,57,55,54,50,49,53,51,52,51,36,54,52,26,52,46,41,67,43,72,84,71,62,60,60,54,72,62,52,52,53,53,51,53,53,51,52,54,55,63,61,72,78,114

Nearest PDB structures (foldseek):
  5iof-assembly1_A  TM=8.827E-01  e=7.961E-08  Deinococcus geothermalis DSM 11300
  5da0-assembly1_A  TM=8.827E-01  e=7.961E-08  Deinococcus geothermalis DSM 11300
  6ki1-assembly2_B  TM=8.336E-01  e=1.099E-03  Synechocystis sp. PCC 6803

Radius of gyration: 24.05 Å; Cα contacts (8 Å, |Δi|>4): 72; chains: 1; bounding box: 39×56×70 Å

InterPro domains:
  IPR011547 SLC26A/SulP transporter domain [PF00916] (42-184)
  IPR052706 Membrane-associated Transporter-like [PTHR43310] (43-184)